Protein AF-A0A944K1M6-F1 (afdb_monomer_lite)

Structure (mmCIF, N/CA/C/O backbone):
data_AF-A0A944K1M6-F1
#
_entry.id   AF-A0A944K1M6-F1
#
loop_
_atom_site.group_PDB
_atom_site.id
_atom_site.type_symbol
_atom_site.label_atom_id
_atom_site.label_alt_id
_atom_site.label_comp_id
_atom_site.label_asym_id
_atom_site.label_entity_id
_atom_site.label_seq_id
_atom_site.pdbx_PDB_ins_code
_atom_site.Cartn_x
_atom_site.Cartn_y
_atom_site.Cartn_z
_atom_site.occupancy
_atom_site.B_iso_or_equiv
_atom_site.auth_seq_id
_atom_site.auth_comp_id
_atom_site.auth_asym_id
_atom_site.auth_atom_id
_atom_site.pdbx_PDB_model_num
ATOM 1 N N . MET A 1 1 ? 9.495 -4.235 23.005 1.00 31.25 1 MET A N 1
ATOM 2 C CA . MET A 1 1 ? 9.734 -4.763 21.645 1.00 31.25 1 MET A CA 1
ATOM 3 C C . MET A 1 1 ? 8.368 -5.113 21.099 1.00 31.25 1 MET A C 1
ATOM 5 O O . MET A 1 1 ? 7.614 -5.694 21.863 1.00 31.25 1 MET A O 1
ATOM 9 N N . LYS A 1 2 ? 8.032 -4.650 19.892 1.00 31.95 2 LYS A N 1
ATOM 10 C CA . LYS A 1 2 ? 6.687 -4.783 19.319 1.00 31.95 2 LYS A CA 1
ATOM 11 C C . LYS A 1 2 ? 6.678 -5.868 18.242 1.00 31.95 2 LYS A C 1
ATOM 13 O O . LYS A 1 2 ? 7.649 -5.953 17.489 1.00 31.95 2 LYS A O 1
ATOM 18 N N . PHE A 1 3 ? 5.623 -6.669 18.186 1.00 34.09 3 PHE A N 1
ATOM 19 C CA . PHE A 1 3 ? 5.448 -7.826 17.313 1.00 34.09 3 PHE A CA 1
ATOM 20 C C . PHE A 1 3 ? 4.156 -7.664 16.518 1.00 34.09 3 PHE A C 1
ATOM 22 O O . PHE A 1 3 ? 3.108 -7.464 17.099 1.00 34.09 3 PHE A O 1
ATOM 29 N N . SER A 1 4 ? 4.194 -7.723 15.192 1.00 38.75 4 SER A N 1
ATOM 30 C CA . SER A 1 4 ? 3.003 -7.536 14.347 1.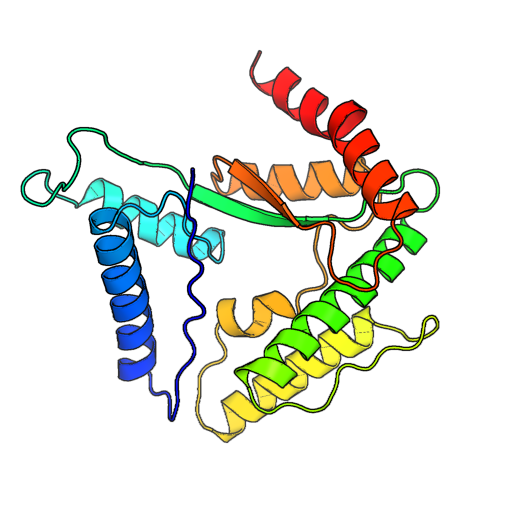00 38.75 4 SER A CA 1
ATOM 31 C C . SER A 1 4 ? 2.739 -8.779 13.511 1.00 38.75 4 SER A C 1
ATOM 33 O O . SER A 1 4 ? 3.668 -9.552 13.268 1.00 38.75 4 SER A O 1
ATOM 35 N N . MET A 1 5 ? 1.491 -8.969 13.081 1.00 40.34 5 MET A N 1
ATOM 36 C CA . MET A 1 5 ? 1.094 -10.151 12.326 1.00 40.34 5 MET A CA 1
ATOM 37 C C . MET A 1 5 ? 0.245 -9.783 11.112 1.00 40.34 5 MET A C 1
ATOM 39 O O . MET A 1 5 ? -0.555 -8.852 11.146 1.00 40.34 5 MET A O 1
ATOM 43 N N . ILE A 1 6 ? 0.446 -10.517 10.024 1.00 52.56 6 ILE A N 1
ATOM 44 C CA . ILE A 1 6 ? -0.313 -10.391 8.782 1.00 52.56 6 ILE A CA 1
ATOM 45 C C . ILE A 1 6 ? -1.065 -11.695 8.537 1.00 52.56 6 ILE A C 1
ATOM 47 O O . ILE A 1 6 ? -0.539 -12.773 8.818 1.00 52.56 6 ILE A O 1
ATOM 51 N N . PHE A 1 7 ? -2.279 -11.584 8.004 1.00 44.19 7 PHE A N 1
ATOM 52 C CA . PHE A 1 7 ? -3.065 -12.726 7.563 1.00 44.19 7 PHE A CA 1
ATOM 53 C C . PHE A 1 7 ? -3.213 -12.702 6.056 1.00 44.19 7 PHE A C 1
ATOM 55 O O . PHE A 1 7 ? -3.788 -11.772 5.494 1.00 44.19 7 PHE A O 1
ATOM 62 N N . GLU A 1 8 ? -2.743 -13.763 5.417 1.00 43.84 8 GLU A N 1
ATOM 63 C CA . GLU A 1 8 ? -3.087 -14.070 4.038 1.00 43.84 8 GLU A CA 1
ATOM 64 C C . GLU A 1 8 ? -4.098 -15.220 4.067 1.00 43.84 8 GLU A C 1
ATOM 66 O O . GLU A 1 8 ? -3.762 -16.349 4.421 1.00 43.84 8 GLU A O 1
ATOM 71 N N . ALA A 1 9 ? -5.359 -14.920 3.746 1.00 47.25 9 ALA A N 1
ATOM 72 C CA . ALA A 1 9 ? -6.496 -15.846 3.801 1.00 47.25 9 ALA A CA 1
ATOM 73 C C . ALA A 1 9 ? -6.492 -16.849 2.624 1.00 47.25 9 ALA A C 1
ATOM 75 O O . ALA A 1 9 ? -7.443 -16.921 1.834 1.00 47.25 9 ALA A O 1
ATOM 76 N N . GLN A 1 10 ? -5.388 -17.588 2.490 1.00 40.78 10 GLN A N 1
ATOM 77 C CA . GLN A 1 10 ? -5.142 -18.587 1.453 1.00 40.78 10 GLN A CA 1
ATOM 78 C C . GLN A 1 10 ? -5.796 -19.930 1.811 1.00 40.78 10 GLN A C 1
ATOM 80 O O . GLN A 1 10 ? -5.794 -20.357 2.965 1.00 40.78 10 GLN A O 1
ATOM 85 N N . LEU A 1 11 ? -6.350 -20.615 0.808 1.00 38.94 11 LEU A N 1
ATOM 86 C CA . LEU A 1 11 ? -7.082 -21.875 0.961 1.00 38.94 11 LEU A CA 1
ATOM 87 C C . LEU A 1 11 ? -6.653 -22.911 -0.073 1.00 38.94 11 LEU A C 1
ATOM 89 O O . LEU A 1 11 ? -6.431 -22.587 -1.236 1.00 38.94 11 LEU A O 1
ATOM 93 N N . VAL A 1 12 ? -6.648 -24.177 0.344 1.00 35.50 12 VAL A N 1
ATOM 94 C CA . VAL A 1 12 ? -6.577 -25.339 -0.551 1.00 35.50 12 VAL A CA 1
ATOM 95 C C . VAL A 1 12 ? -8.001 -25.873 -0.751 1.00 35.50 12 VAL A C 1
ATOM 97 O O . VAL A 1 12 ? -8.732 -26.045 0.225 1.00 35.50 12 VAL A O 1
ATOM 100 N N . ASP A 1 13 ? -8.404 -26.113 -2.003 1.00 45.03 13 ASP A N 1
ATOM 101 C CA . ASP A 1 13 ? -9.762 -26.527 -2.412 1.00 45.03 13 ASP A CA 1
ATOM 102 C C . ASP A 1 13 ? -10.893 -25.625 -1.867 1.00 45.03 13 ASP A C 1
ATOM 104 O O . ASP A 1 13 ? -11.722 -26.065 -1.049 1.00 45.03 13 ASP A O 1
ATOM 108 N N . PRO A 1 14 ? -10.930 -24.347 -2.272 1.00 45.88 14 PRO A N 1
ATOM 109 C CA . PRO A 1 14 ? -11.902 -23.404 -1.750 1.00 45.88 14 PRO A CA 1
ATOM 110 C C . PRO A 1 14 ? -13.310 -23.656 -2.297 1.00 45.88 14 PRO A C 1
ATOM 112 O O . PRO A 1 14 ? -13.544 -24.114 -3.412 1.00 45.88 14 PRO A O 1
ATOM 115 N N . THR A 1 15 ? -14.264 -23.364 -1.427 1.00 55.03 15 THR A N 1
ATOM 116 C CA . THR A 1 15 ? -15.709 -23.379 -1.660 1.00 55.03 15 THR A CA 1
ATOM 117 C C . THR A 1 15 ? -16.275 -22.171 -0.918 1.00 55.03 15 THR A C 1
ATOM 119 O O . THR A 1 15 ? -15.623 -21.714 0.025 1.00 55.03 15 THR A O 1
ATOM 122 N N . PRO A 1 16 ? -17.479 -21.676 -1.247 1.00 50.03 16 PRO A N 1
ATOM 123 C CA . PRO A 1 16 ? -18.072 -20.545 -0.534 1.00 50.03 16 PRO A CA 1
ATOM 124 C C . PRO A 1 16 ? -18.099 -20.722 0.995 1.00 50.03 16 PRO A C 1
ATOM 126 O O . PRO A 1 16 ? -17.750 -19.796 1.725 1.00 50.03 16 PRO A O 1
ATOM 129 N N . GLU A 1 17 ? -18.428 -21.919 1.501 1.00 58.22 17 GLU A N 1
ATOM 130 C CA . GLU A 1 17 ? -18.322 -22.21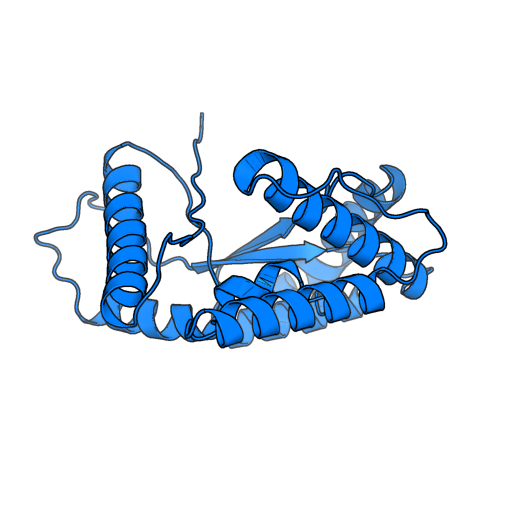8 2.935 1.00 58.22 17 GLU A CA 1
ATOM 131 C C . GLU A 1 17 ? -16.884 -22.131 3.466 1.00 58.22 17 GLU A C 1
ATOM 133 O O . GLU A 1 17 ? -16.671 -21.552 4.528 1.00 58.22 17 GLU A O 1
ATOM 138 N N . ARG A 1 18 ? -15.893 -22.692 2.760 1.00 43.81 18 ARG A N 1
ATOM 139 C CA . ARG A 1 18 ? -14.490 -22.719 3.218 1.00 43.81 18 ARG A CA 1
ATOM 140 C C . ARG A 1 18 ? -13.810 -21.360 3.132 1.00 43.81 18 ARG A C 1
ATOM 142 O O . ARG A 1 18 ? -13.026 -21.032 4.007 1.00 43.81 18 ARG A O 1
ATOM 149 N N . GLU A 1 19 ? -14.132 -20.561 2.123 1.00 43.00 19 GLU A N 1
ATOM 150 C CA . GLU A 1 19 ? -13.693 -19.166 2.011 1.00 43.00 19 GLU A CA 1
ATOM 151 C C . GLU A 1 19 ? -14.225 -18.320 3.148 1.00 43.00 19 GLU A C 1
ATOM 153 O O . GLU A 1 19 ? -13.472 -17.574 3.774 1.00 43.00 19 GLU A O 1
ATOM 158 N N . ARG A 1 20 ? -15.515 -18.482 3.450 1.00 50.12 20 ARG A N 1
ATOM 159 C CA . ARG A 1 20 ? -16.130 -17.849 4.607 1.00 50.12 20 ARG A CA 1
ATOM 160 C C . ARG A 1 20 ? -15.456 -18.319 5.892 1.00 50.12 20 ARG A C 1
ATOM 162 O O . ARG A 1 20 ? -15.130 -17.488 6.733 1.00 50.12 20 ARG A O 1
ATOM 169 N N . GLN A 1 21 ? -15.206 -19.621 6.015 1.00 57.19 21 GLN A N 1
ATOM 170 C CA . GLN A 1 21 ? -14.549 -20.198 7.179 1.00 57.19 21 GLN A CA 1
ATOM 171 C C . GLN A 1 21 ? -13.124 -19.675 7.351 1.00 57.19 21 GLN A C 1
ATOM 173 O O . GLN A 1 21 ? -12.810 -19.237 8.440 1.00 57.19 21 GLN A O 1
ATOM 178 N N . VAL A 1 22 ? -12.292 -19.601 6.308 1.00 46.47 22 VAL A N 1
ATOM 179 C CA . VAL A 1 22 ? -10.907 -19.122 6.463 1.00 46.47 22 VAL A CA 1
ATOM 180 C C . VAL A 1 22 ? -10.844 -17.648 6.827 1.00 46.47 22 VAL A C 1
ATOM 182 O O . VAL A 1 22 ? -9.952 -17.242 7.555 1.00 46.47 22 VAL A O 1
ATOM 185 N N . ILE A 1 23 ? -11.797 -16.835 6.361 1.00 48.06 23 ILE A N 1
ATOM 186 C CA . ILE A 1 23 ? -11.898 -15.447 6.816 1.00 48.06 23 ILE A CA 1
ATOM 187 C C . ILE A 1 23 ? -12.272 -15.422 8.302 1.00 48.06 23 ILE A C 1
ATOM 189 O O . ILE A 1 23 ? -11.682 -14.656 9.059 1.00 48.06 23 ILE A O 1
ATOM 193 N N . HIS A 1 24 ? -13.197 -16.281 8.743 1.00 55.31 24 HIS A N 1
ATOM 194 C CA . HIS A 1 24 ? -13.498 -16.442 10.167 1.00 55.31 24 HIS A CA 1
ATOM 195 C C . HIS A 1 24 ? -12.296 -16.968 10.969 1.00 55.31 24 HIS A C 1
ATOM 197 O O . HIS A 1 24 ? -12.065 -16.467 12.063 1.00 55.31 24 HIS A O 1
ATOM 203 N N . ASP A 1 25 ? -11.496 -17.878 10.415 1.00 55.34 25 ASP A N 1
ATOM 204 C CA . ASP A 1 25 ? -10.300 -18.435 11.049 1.00 55.34 25 ASP A CA 1
ATOM 205 C C . ASP A 1 25 ? -9.183 -17.386 11.131 1.00 55.34 25 ASP A C 1
ATOM 207 O O . ASP A 1 25 ? -8.537 -17.265 12.162 1.00 55.34 25 ASP A O 1
ATOM 211 N N . CYS A 1 26 ? -8.965 -16.574 10.090 1.00 50.91 26 CYS A N 1
ATOM 212 C CA . CYS A 1 26 ? -8.032 -15.446 10.137 1.00 50.91 26 CYS A CA 1
ATOM 213 C C . CYS A 1 26 ? -8.467 -14.410 11.180 1.00 50.91 26 CYS A C 1
ATOM 215 O O . CYS A 1 26 ? -7.624 -13.837 11.861 1.00 50.91 26 CYS A O 1
ATOM 217 N N . VAL A 1 27 ? -9.775 -14.195 11.348 1.00 50.19 27 VAL A N 1
ATOM 218 C CA . VAL A 1 27 ? -10.315 -13.351 12.424 1.00 50.19 27 VAL A CA 1
ATOM 219 C C . VAL A 1 27 ? -10.118 -14.006 13.796 1.00 50.19 27 VAL A C 1
ATOM 221 O O . VAL A 1 27 ? -9.739 -13.325 14.742 1.00 50.19 27 VAL A O 1
ATOM 224 N N . GLU A 1 28 ? -10.311 -15.318 13.928 1.00 54.03 28 GLU A N 1
ATOM 225 C CA . GLU A 1 28 ? -10.036 -16.051 15.171 1.00 54.03 28 GLU A CA 1
ATOM 226 C C . GLU A 1 28 ? -8.545 -15.996 15.534 1.00 54.03 28 GLU A C 1
ATOM 228 O O . GLU A 1 28 ? -8.188 -15.733 16.679 1.00 54.03 28 GLU A O 1
ATOM 233 N N . GLN A 1 29 ? -7.663 -16.145 14.548 1.00 52.50 29 GLN A N 1
ATOM 234 C CA . GLN A 1 29 ? -6.219 -16.004 14.711 1.00 52.50 29 GLN A CA 1
ATOM 235 C C . GLN A 1 29 ? -5.818 -14.561 15.036 1.00 52.50 29 GLN A C 1
ATOM 237 O O . GLN A 1 29 ? -4.872 -14.361 15.792 1.00 52.50 29 GLN A O 1
ATOM 242 N N . ALA A 1 30 ? -6.517 -13.560 14.490 1.00 49.72 30 ALA A N 1
ATOM 243 C CA . ALA A 1 30 ? -6.320 -12.144 14.807 1.00 49.72 30 ALA A CA 1
ATOM 244 C C . ALA A 1 30 ? -6.595 -11.875 16.282 1.00 49.72 30 ALA A C 1
ATOM 246 O O . ALA A 1 30 ? -5.748 -11.311 16.972 1.00 49.72 30 ALA A O 1
ATOM 247 N N . VAL A 1 31 ? -7.736 -12.367 16.765 1.00 54.47 31 VAL A N 1
ATOM 248 C CA . VAL A 1 31 ? -8.135 -12.282 18.172 1.00 54.47 31 VAL A CA 1
ATOM 249 C C . VAL A 1 31 ? -7.149 -13.040 19.061 1.00 54.47 31 VAL A C 1
ATOM 251 O O . VAL A 1 31 ? -6.670 -12.498 20.051 1.00 54.47 31 VAL A O 1
ATOM 254 N N . PHE A 1 32 ? -6.771 -14.263 18.688 1.00 49.56 32 PHE A N 1
ATOM 255 C CA . PHE A 1 32 ? -5.806 -15.048 19.457 1.00 49.56 32 PHE A CA 1
ATOM 256 C C . PHE A 1 32 ? -4.410 -14.405 19.482 1.00 49.56 32 PHE A C 1
ATOM 258 O O . PHE A 1 32 ? -3.711 -14.448 20.488 1.00 49.56 32 PHE A O 1
ATOM 265 N N . ALA A 1 33 ? -3.973 -13.774 18.397 1.00 45.16 33 ALA A N 1
ATOM 266 C CA . ALA A 1 33 ? -2.698 -13.072 18.379 1.00 45.16 33 ALA A CA 1
ATOM 267 C C . ALA A 1 33 ? -2.715 -11.793 19.216 1.00 45.16 33 ALA A C 1
ATOM 269 O O . ALA A 1 33 ? -1.711 -11.472 19.849 1.00 45.16 33 ALA A O 1
ATOM 270 N N . GLU A 1 34 ? -3.850 -11.105 19.288 1.00 51.25 34 GLU A N 1
ATOM 271 C CA . GLU A 1 34 ? -4.047 -10.030 20.257 1.00 51.25 34 GLU A CA 1
ATOM 272 C C . GLU A 1 34 ? -3.932 -10.568 21.697 1.00 51.25 34 GLU A C 1
ATOM 274 O O . GLU A 1 34 ? -3.166 -10.019 22.490 1.00 51.25 34 GLU A O 1
ATOM 279 N N . GLU A 1 35 ? -4.556 -11.716 22.009 1.00 53.41 35 GLU A N 1
ATOM 280 C CA . GLU A 1 35 ? -4.396 -12.404 23.307 1.00 53.41 35 GLU A CA 1
ATOM 281 C C . GLU A 1 35 ? -2.931 -12.767 23.613 1.00 53.41 35 GLU A C 1
ATOM 283 O O . GLU A 1 35 ? -2.501 -12.725 24.768 1.00 53.41 35 GLU A O 1
ATOM 288 N N . MET A 1 36 ? -2.147 -13.112 22.589 1.00 61.38 36 MET A N 1
ATOM 289 C CA . MET A 1 36 ? -0.737 -13.500 22.717 1.00 61.38 36 MET A CA 1
ATOM 290 C C . MET A 1 36 ? 0.250 -12.318 22.658 1.00 61.38 36 MET A C 1
ATOM 292 O O . MET A 1 36 ? 1.458 -12.534 22.787 1.00 61.38 36 MET A O 1
ATOM 296 N N . GLY A 1 37 ? -0.233 -11.077 22.516 1.00 45.25 37 GLY A N 1
ATOM 297 C CA . GLY A 1 37 ? 0.578 -9.858 22.624 1.00 45.25 37 GLY A CA 1
ATOM 298 C C . GLY A 1 37 ? 1.141 -9.307 21.309 1.00 45.25 37 GLY A C 1
ATOM 299 O O . GLY A 1 37 ? 2.186 -8.653 21.332 1.00 45.25 37 GLY A O 1
ATOM 300 N N . PHE A 1 38 ? 0.484 -9.562 20.173 1.00 50.50 38 PHE A N 1
ATOM 301 C CA . PHE A 1 38 ? 0.800 -8.905 18.901 1.00 50.50 38 PHE A CA 1
ATOM 302 C C . PHE A 1 38 ? 0.163 -7.501 18.811 1.00 50.50 38 PHE A C 1
ATOM 304 O O . PHE A 1 38 ? -0.987 -7.294 19.174 1.00 50.50 38 PHE A O 1
ATOM 311 N N . ASP A 1 39 ? 0.913 -6.531 18.287 1.00 45.50 39 ASP A N 1
ATOM 312 C CA . ASP A 1 39 ? 0.605 -5.100 18.256 1.00 45.50 39 ASP A CA 1
ATOM 313 C C . ASP A 1 39 ? -0.208 -4.614 17.025 1.00 45.50 39 ASP A C 1
ATOM 315 O O . ASP A 1 39 ? -0.707 -3.491 17.082 1.00 45.50 39 ASP A O 1
ATOM 319 N N . ARG A 1 40 ? -0.278 -5.337 15.880 1.00 45.94 40 ARG A N 1
ATOM 320 C CA . ARG A 1 40 ? -0.903 -4.844 14.606 1.00 45.94 40 ARG A CA 1
ATOM 321 C C . ARG A 1 40 ? -1.387 -5.951 13.641 1.00 45.94 40 ARG A C 1
ATOM 323 O O . ARG A 1 40 ? -0.734 -6.996 13.598 1.00 45.94 40 ARG A O 1
ATOM 330 N N . ILE A 1 41 ? -2.431 -5.669 12.825 1.00 41.88 41 ILE A N 1
ATOM 331 C CA . ILE A 1 41 ? -3.081 -6.546 11.8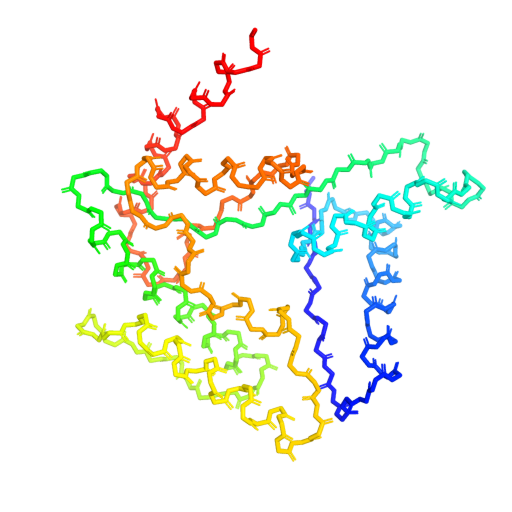01 1.00 41.88 41 ILE A CA 1
ATOM 332 C C . ILE A 1 41 ? -3.424 -5.758 10.494 1.00 41.88 41 ILE A C 1
ATOM 334 O O . ILE A 1 41 ? -3.683 -4.561 10.572 1.00 41.88 41 ILE A O 1
ATOM 338 N N . TRP A 1 42 ? -3.431 -6.396 9.303 1.00 39.03 42 TRP A N 1
ATOM 339 C CA . TRP A 1 42 ? -3.527 -5.767 7.954 1.00 39.03 42 TRP A CA 1
ATOM 340 C C . TRP A 1 42 ? -4.668 -6.303 7.043 1.00 39.03 42 TRP A C 1
ATOM 342 O O . TRP A 1 42 ? -4.897 -7.512 7.092 1.00 39.03 42 TRP A O 1
ATOM 352 N N . ALA A 1 43 ? -5.346 -5.473 6.198 1.00 44.16 43 ALA A N 1
ATOM 353 C CA . ALA A 1 43 ? -6.421 -5.941 5.279 1.00 44.16 43 ALA A CA 1
ATOM 354 C C . ALA A 1 43 ? -6.974 -4.975 4.157 1.00 44.16 43 ALA A C 1
ATOM 356 O O . ALA A 1 43 ? -6.592 -3.807 4.103 1.00 44.16 43 ALA A O 1
ATOM 357 N N . ASP A 1 44 ? -7.896 -5.450 3.276 1.00 56.78 44 ASP A N 1
ATOM 358 C CA . ASP A 1 44 ? -8.550 -4.723 2.140 1.00 56.78 44 ASP A CA 1
ATOM 359 C C . ASP A 1 44 ? -9.664 -3.742 2.570 1.00 56.78 44 ASP A C 1
ATOM 361 O O . ASP A 1 44 ? -10.660 -4.094 3.197 1.00 56.78 44 ASP A O 1
ATOM 365 N N . VAL A 1 45 ? -9.524 -2.477 2.189 1.00 59.16 45 VAL A N 1
ATOM 366 C CA . VAL A 1 45 ? -9.898 -1.354 3.050 1.00 59.16 45 VAL A CA 1
ATOM 367 C C . VAL A 1 45 ? -11.409 -1.071 3.114 1.00 59.16 45 VAL A C 1
ATOM 369 O O . VAL A 1 45 ? -11.958 -0.918 4.204 1.00 59.16 45 VAL A O 1
ATOM 372 N N . ARG A 1 46 ? -12.132 -1.001 1.984 1.00 62.41 46 ARG A N 1
ATOM 373 C CA . ARG A 1 46 ? -13.537 -0.519 1.986 1.00 62.41 46 ARG A CA 1
ATOM 374 C C . ARG A 1 46 ? -14.543 -1.572 2.442 1.00 62.41 46 ARG A C 1
ATOM 376 O O . ARG A 1 46 ? -15.425 -1.277 3.248 1.00 62.41 46 ARG A O 1
ATOM 383 N N . ALA A 1 47 ? -14.446 -2.788 1.907 1.00 62.44 47 ALA A N 1
ATOM 384 C CA . ALA A 1 47 ? -15.340 -3.874 2.301 1.00 62.44 47 ALA A CA 1
ATOM 385 C C . ALA A 1 47 ? -15.118 -4.249 3.773 1.00 62.44 47 ALA A C 1
ATOM 387 O O . ALA A 1 47 ? -16.082 -4.511 4.493 1.00 62.44 47 ALA A O 1
ATOM 388 N N . MET A 1 48 ? -13.866 -4.196 4.237 1.00 64.81 48 MET A N 1
ATOM 389 C CA . MET A 1 48 ? -13.540 -4.532 5.617 1.00 64.81 48 MET A CA 1
ATOM 390 C C . MET A 1 48 ? -13.876 -3.421 6.591 1.00 64.81 48 MET A C 1
ATOM 392 O O . MET A 1 48 ? -14.321 -3.750 7.681 1.00 64.81 48 MET A O 1
ATOM 396 N N . ARG A 1 49 ? -13.805 -2.140 6.199 1.00 70.12 49 ARG A N 1
ATOM 397 C CA . ARG A 1 49 ? -14.327 -1.050 7.034 1.00 70.12 49 ARG A CA 1
ATOM 398 C C . ARG A 1 49 ? -15.777 -1.301 7.445 1.00 70.12 49 ARG A C 1
ATOM 400 O O . ARG A 1 49 ? -16.095 -1.225 8.623 1.00 70.12 49 ARG A O 1
ATOM 407 N N . LYS A 1 50 ? -16.641 -1.667 6.492 1.00 72.50 50 LYS A N 1
ATOM 408 C CA . LYS A 1 50 ? -18.052 -1.957 6.787 1.00 72.50 50 LYS A CA 1
ATOM 409 C C . LYS A 1 50 ? -18.204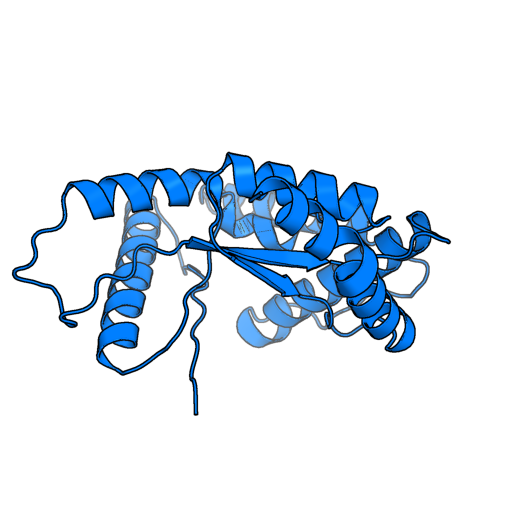 -3.111 7.785 1.00 72.50 50 LYS A C 1
ATOM 411 O O . LYS A 1 50 ? -18.963 -2.997 8.740 1.00 72.50 50 LYS A O 1
ATOM 416 N N . VAL A 1 51 ? -17.487 -4.213 7.563 1.00 71.94 51 VAL A N 1
ATOM 417 C CA . VAL A 1 51 ? -17.514 -5.375 8.470 1.00 71.94 51 VAL A CA 1
ATOM 418 C C . VAL A 1 51 ? -16.981 -4.999 9.856 1.00 71.94 51 VAL A C 1
ATOM 420 O O . VAL A 1 51 ? -17.532 -5.426 10.868 1.00 71.94 51 VAL A O 1
ATOM 423 N N . TYR A 1 52 ? -15.937 -4.174 9.903 1.00 70.75 52 TYR A N 1
ATOM 424 C CA . TYR A 1 52 ? -15.322 -3.689 11.130 1.00 70.75 52 TYR A CA 1
ATOM 425 C C . TYR A 1 52 ? -16.273 -2.789 11.928 1.00 70.75 52 TYR A C 1
ATOM 427 O O . TYR A 1 52 ? -16.465 -3.020 13.119 1.00 70.75 52 TYR A O 1
ATOM 435 N N . ASP A 1 53 ? -16.963 -1.855 11.271 1.00 80.12 53 ASP A N 1
ATOM 436 C CA . ASP A 1 53 ? -17.982 -1.004 11.898 1.00 80.12 53 ASP A CA 1
ATOM 437 C C . ASP A 1 53 ? -19.149 -1.826 12.469 1.00 80.12 53 ASP A C 1
ATOM 439 O O . ASP A 1 53 ? -19.596 -1.593 13.593 1.00 80.12 53 ASP A O 1
ATOM 443 N N . GLU A 1 54 ? -19.636 -2.820 11.718 1.00 82.38 54 GLU A N 1
ATOM 444 C CA . GLU A 1 54 ? -20.695 -3.728 12.175 1.00 82.38 54 GLU A CA 1
ATOM 445 C C . GLU A 1 54 ? -20.245 -4.552 13.396 1.00 82.38 54 GLU A C 1
ATOM 447 O O . GLU A 1 54 ? -21.021 -4.747 14.341 1.00 82.38 54 GLU A O 1
ATOM 452 N N . ALA A 1 55 ? -18.983 -4.991 13.421 1.00 77.75 55 ALA A N 1
ATOM 453 C CA . ALA A 1 55 ? -18.399 -5.688 14.563 1.00 77.75 55 ALA A CA 1
ATOM 454 C C . ALA A 1 55 ? -18.274 -4.767 15.790 1.00 77.75 55 ALA A C 1
ATOM 456 O O . ALA A 1 55 ? -18.673 -5.159 16.889 1.00 77.75 55 ALA A O 1
ATOM 457 N N . ILE A 1 56 ? -17.802 -3.527 15.613 1.00 81.19 56 ILE A N 1
ATOM 458 C CA . ILE A 1 56 ? -17.726 -2.513 16.678 1.00 81.19 56 ILE A CA 1
ATOM 459 C C . ILE A 1 56 ? -19.112 -2.223 17.262 1.00 81.19 56 ILE A C 1
ATOM 461 O O . ILE A 1 56 ? -19.259 -2.133 18.481 1.00 81.19 56 ILE A O 1
ATOM 465 N N . ALA A 1 57 ? -20.135 -2.108 16.413 1.00 84.00 57 ALA A N 1
ATOM 466 C CA . ALA A 1 57 ? -21.492 -1.769 16.836 1.00 84.00 57 ALA A CA 1
ATOM 467 C C . ALA A 1 57 ? -22.200 -2.892 17.613 1.00 84.00 57 ALA A C 1
ATOM 469 O O . ALA A 1 57 ? -23.129 -2.619 18.374 1.00 84.00 57 ALA A O 1
ATOM 470 N N . THR A 1 58 ? -21.803 -4.151 17.407 1.00 82.06 58 THR A N 1
ATOM 471 C CA . THR A 1 58 ? -22.514 -5.325 17.947 1.00 82.06 58 THR A CA 1
ATOM 472 C C . THR A 1 58 ? -21.732 -6.102 19.005 1.00 82.06 58 THR A C 1
ATOM 474 O O . THR A 1 58 ? -22.310 -6.954 19.685 1.00 82.06 58 THR A O 1
ATOM 477 N N . ARG A 1 59 ? -20.433 -5.830 19.179 1.00 76.88 59 ARG A N 1
ATOM 478 C CA . ARG A 1 59 ? -19.613 -6.486 20.206 1.00 76.88 59 ARG A CA 1
ATOM 479 C C . ARG A 1 59 ? -20.080 -6.124 21.622 1.00 76.88 59 ARG A C 1
ATOM 481 O O . ARG A 1 59 ? -20.476 -4.998 21.905 1.00 76.88 59 ARG A O 1
ATOM 488 N N . GLY A 1 60 ? -19.989 -7.095 22.527 1.00 73.00 60 GLY A N 1
ATOM 489 C CA . GLY A 1 60 ? -20.221 -6.910 23.960 1.00 73.00 60 GLY A CA 1
ATOM 490 C C . GLY A 1 60 ? -18.904 -6.953 24.732 1.00 73.00 60 GLY A C 1
ATOM 491 O O . GLY A 1 60 ? -18.038 -7.767 24.413 1.00 73.00 60 GLY A O 1
ATOM 492 N N . GLY A 1 61 ? -18.773 -6.113 25.762 1.00 65.62 61 GLY A N 1
ATOM 493 C CA . GLY A 1 61 ? -17.550 -5.995 26.570 1.00 65.62 61 GLY A CA 1
ATOM 494 C C . GLY A 1 61 ? -17.174 -7.245 27.376 1.00 65.62 61 GLY A C 1
ATOM 495 O O . GLY A 1 61 ? -16.050 -7.356 27.842 1.00 65.62 61 GLY A O 1
ATOM 496 N N . GLU A 1 62 ? -18.080 -8.219 27.506 1.00 71.00 62 GLU A N 1
ATOM 497 C CA . GLU A 1 62 ? -17.854 -9.467 28.258 1.00 71.00 62 GLU A CA 1
ATOM 498 C C . GLU A 1 62 ? -16.741 -10.352 27.675 1.00 71.00 62 GLU A C 1
ATOM 500 O O . GLU A 1 62 ? -16.226 -11.227 28.365 1.00 71.00 62 GLU A O 1
ATOM 505 N N . ARG A 1 63 ? -16.384 -10.139 26.402 1.00 62.56 63 ARG A N 1
ATOM 506 C CA . ARG A 1 63 ? -15.306 -10.856 25.702 1.00 62.56 63 ARG A CA 1
ATOM 507 C C . ARG A 1 63 ? -14.080 -9.981 25.440 1.00 62.56 63 ARG A C 1
ATOM 509 O O . ARG A 1 63 ? -13.209 -10.390 24.681 1.00 62.56 63 ARG A O 1
ATOM 516 N N . PHE A 1 64 ? -14.026 -8.771 25.998 1.00 66.06 64 PHE A N 1
ATOM 517 C CA . PHE A 1 64 ? -12.858 -7.914 25.825 1.00 66.06 64 PHE A CA 1
ATOM 518 C C . PHE A 1 64 ? -11.689 -8.485 26.622 1.00 66.06 64 PHE A C 1
ATOM 520 O O . PHE A 1 64 ? -11.804 -8.768 27.812 1.00 66.06 64 PHE A O 1
ATOM 527 N N . VAL A 1 65 ? -10.572 -8.677 25.929 1.00 54.50 65 VAL A N 1
ATOM 528 C CA . VAL A 1 65 ? -9.328 -9.198 26.507 1.00 54.50 65 VAL A CA 1
ATOM 529 C C . VAL A 1 65 ? -8.527 -8.071 27.170 1.00 54.50 65 VAL A C 1
ATOM 531 O O . VAL A 1 65 ? -7.776 -8.301 28.114 1.00 54.50 65 VAL A O 1
ATOM 534 N N . SER A 1 66 ? -8.731 -6.839 26.706 1.00 61.66 66 SER A N 1
ATOM 535 C CA . SER A 1 66 ? -8.138 -5.616 27.235 1.00 61.66 66 SER A CA 1
ATOM 536 C C . SER A 1 66 ? -9.224 -4.701 27.802 1.00 61.66 66 SER A C 1
ATOM 538 O O . SER A 1 66 ? -10.349 -4.672 27.302 1.00 61.66 66 SER A O 1
ATOM 540 N N . GLU A 1 67 ? -8.880 -3.924 28.829 1.00 64.75 67 GLU A N 1
ATOM 541 C CA . GLU A 1 67 ? -9.723 -2.811 29.293 1.00 64.75 67 GLU A CA 1
ATOM 542 C C . GLU A 1 67 ? -9.726 -1.646 28.286 1.00 64.75 67 GLU A C 1
ATOM 544 O O . GLU A 1 67 ? -10.644 -0.827 28.281 1.00 64.75 67 GLU A O 1
ATOM 549 N N . GLU A 1 68 ? -8.727 -1.607 27.400 1.00 66.94 68 GLU A N 1
ATOM 550 C CA . GLU A 1 68 ? -8.593 -0.625 26.329 1.00 66.94 68 GLU A CA 1
ATOM 551 C C . GLU A 1 68 ? -9.225 -1.144 25.034 1.00 66.94 68 GLU A C 1
ATOM 553 O O . GLU A 1 68 ? -8.921 -2.246 24.571 1.00 66.94 68 GLU A O 1
ATOM 558 N N . VAL A 1 69 ? -10.077 -0.323 24.423 1.00 68.50 69 VAL A N 1
ATOM 559 C CA . VAL A 1 69 ? -10.749 -0.622 23.156 1.00 68.50 69 VAL A CA 1
ATOM 560 C C . VAL A 1 69 ? -9.907 -0.106 21.991 1.00 68.50 69 VAL A C 1
ATOM 562 O O . VAL A 1 69 ? -9.621 1.088 21.918 1.00 68.50 69 VAL A O 1
ATOM 565 N N . ASN A 1 70 ? -9.548 -0.992 21.058 1.00 66.94 70 ASN A N 1
ATOM 566 C CA . ASN A 1 70 ? -8.823 -0.631 19.842 1.00 66.94 70 ASN A CA 1
ATOM 567 C C . ASN A 1 70 ? -9.763 -0.579 18.626 1.00 66.94 70 ASN A C 1
ATOM 569 O O . ASN A 1 70 ? -9.997 -1.592 17.964 1.00 66.94 70 ASN A O 1
ATOM 573 N N . ASP A 1 71 ? -10.281 0.617 18.348 1.00 80.38 71 ASP A N 1
ATOM 574 C CA . ASP A 1 71 ? -11.099 0.931 17.170 1.00 80.38 71 ASP A CA 1
ATOM 575 C C . ASP A 1 71 ? -10.247 1.657 16.132 1.00 80.38 71 ASP A C 1
ATOM 577 O O . ASP A 1 71 ? -10.361 2.867 15.961 1.00 80.38 71 ASP A O 1
ATOM 581 N N . HIS A 1 72 ? -9.327 0.921 15.511 1.00 76.50 72 HIS A N 1
ATOM 582 C CA . HIS A 1 72 ? -8.301 1.464 14.633 1.00 76.50 72 HIS A CA 1
ATOM 583 C C . HIS A 1 72 ? -8.142 0.592 13.385 1.00 76.50 72 HIS A C 1
ATOM 585 O O . HIS A 1 72 ? -7.726 -0.566 13.464 1.00 76.50 72 HIS A O 1
ATOM 591 N N . LEU A 1 73 ? -8.414 1.175 12.217 1.00 75.19 73 LEU A N 1
ATOM 592 C CA . LEU A 1 73 ? -8.176 0.565 10.915 1.00 75.19 73 LEU A CA 1
ATOM 593 C C . LEU A 1 73 ? -6.919 1.141 10.239 1.00 75.19 73 LEU A C 1
ATOM 595 O O . LEU A 1 73 ? -6.880 2.314 9.867 1.00 75.19 73 LEU A O 1
ATOM 599 N N . SER A 1 74 ? -5.914 0.288 10.027 1.00 76.50 74 SER A N 1
ATOM 600 C CA . SER A 1 74 ? -4.656 0.626 9.344 1.00 76.50 74 SER A CA 1
ATOM 601 C C . SER A 1 74 ? -4.613 0.010 7.941 1.00 76.50 74 SER A C 1
ATOM 603 O O . SER A 1 74 ? -4.945 -1.165 7.766 1.00 76.50 74 SER A O 1
ATOM 605 N N . ALA A 1 75 ? -4.196 0.777 6.931 1.00 76.75 75 ALA A N 1
ATOM 606 C CA . ALA A 1 75 ? -4.098 0.324 5.538 1.00 76.75 75 ALA A CA 1
ATOM 607 C C . ALA A 1 75 ? -2.643 0.297 5.044 1.00 76.75 75 ALA A C 1
ATOM 609 O O . ALA A 1 75 ? -1.889 1.239 5.296 1.00 76.75 75 ALA A O 1
ATOM 610 N N . LEU A 1 76 ? -2.246 -0.733 4.270 1.00 80.50 76 LEU A N 1
ATOM 611 C CA . LEU A 1 76 ? -0.974 -0.635 3.522 1.00 80.50 76 LEU A CA 1
ATOM 612 C C . LEU A 1 76 ? -1.161 0.396 2.437 1.00 80.50 76 LEU A C 1
ATOM 614 O O . LEU A 1 76 ? -2.140 0.375 1.693 1.00 80.50 76 LEU A O 1
ATOM 618 N N . CYS A 1 77 ? -0.103 1.152 2.239 1.00 84.19 77 CYS A N 1
ATOM 619 C CA . CYS A 1 77 ? 0.070 1.978 1.075 1.00 84.19 77 CYS A CA 1
ATOM 620 C C . CYS A 1 77 ? 1.432 1.654 0.462 1.00 84.19 77 CYS A C 1
ATOM 622 O O . CYS A 1 77 ? 2.447 2.198 0.910 1.00 84.19 77 CYS A O 1
ATOM 624 N N . PRO A 1 78 ? 1.500 0.747 -0.531 1.00 88.38 78 PRO A N 1
ATOM 625 C CA . PRO A 1 78 ? 2.660 0.671 -1.401 1.00 88.38 78 PRO A CA 1
ATOM 626 C C . PRO A 1 78 ? 2.883 2.047 -2.028 1.00 88.38 78 PRO A C 1
ATOM 628 O O . PRO A 1 78 ? 1.962 2.632 -2.594 1.00 88.38 78 PRO A O 1
ATOM 631 N N . THR A 1 79 ? 4.078 2.612 -1.867 1.00 88.62 79 THR A N 1
ATOM 632 C CA . THR A 1 79 ? 4.308 3.999 -2.282 1.00 88.62 79 THR A CA 1
ATOM 633 C C . THR A 1 79 ? 5.734 4.249 -2.732 1.00 88.62 79 THR A C 1
ATOM 635 O O . THR A 1 79 ? 6.687 3.818 -2.088 1.00 88.62 79 THR A O 1
ATOM 638 N N . ILE A 1 80 ? 5.850 4.971 -3.845 1.00 93.19 80 ILE A N 1
ATOM 639 C CA . ILE A 1 80 ? 7.088 5.496 -4.414 1.00 93.19 80 ILE A CA 1
ATOM 640 C C . ILE A 1 80 ? 6.749 6.887 -4.934 1.00 93.19 80 ILE A C 1
ATOM 642 O O . ILE A 1 80 ? 5.865 7.030 -5.776 1.00 93.19 80 ILE A O 1
ATOM 646 N N . VAL A 1 81 ? 7.424 7.908 -4.416 1.00 92.56 81 VAL A N 1
ATOM 647 C CA . VAL A 1 81 ? 7.080 9.306 -4.679 1.00 92.56 81 VAL A CA 1
ATOM 648 C C . VAL A 1 81 ? 8.304 10.046 -5.195 1.00 92.56 81 VAL A C 1
ATOM 650 O O . VAL A 1 81 ? 9.270 10.217 -4.453 1.00 92.56 81 VAL A O 1
ATOM 653 N N . LEU A 1 82 ? 8.247 10.473 -6.459 1.00 95.88 82 LEU A N 1
ATOM 654 C CA . LEU A 1 82 ? 9.282 11.249 -7.145 1.00 95.88 82 LEU A CA 1
ATOM 655 C C . LEU A 1 82 ? 8.622 12.392 -7.938 1.00 95.88 82 LEU A C 1
ATOM 657 O O . LEU A 1 82 ? 8.234 12.210 -9.088 1.00 95.88 82 LEU A O 1
ATOM 661 N N . ASP A 1 83 ? 8.472 13.576 -7.337 1.00 94.31 83 ASP A N 1
ATOM 662 C CA . ASP A 1 83 ? 7.890 14.749 -8.015 1.00 94.31 83 ASP A CA 1
ATOM 663 C C . ASP A 1 83 ? 8.588 15.169 -9.315 1.00 94.31 83 ASP A C 1
ATOM 665 O O . ASP A 1 83 ? 7.943 15.713 -10.210 1.00 94.31 83 ASP A O 1
ATOM 669 N N . ASP A 1 84 ? 9.899 14.962 -9.417 1.00 94.94 84 ASP A N 1
ATOM 670 C CA . ASP A 1 84 ? 10.678 15.299 -10.606 1.00 94.94 84 ASP A CA 1
ATOM 671 C C . ASP A 1 84 ? 10.501 14.285 -11.747 1.00 94.94 84 ASP A C 1
ATOM 673 O O . ASP A 1 84 ? 10.764 14.625 -12.901 1.00 94.94 84 ASP A O 1
ATOM 677 N N . ASP A 1 85 ? 10.034 13.069 -11.444 1.00 96.00 85 ASP A N 1
ATOM 678 C CA . ASP A 1 85 ? 9.831 11.997 -12.419 1.00 96.00 85 ASP A CA 1
ATOM 679 C C . ASP A 1 85 ? 8.764 10.986 -11.943 1.00 96.00 85 ASP A C 1
ATOM 681 O O . ASP A 1 85 ? 9.054 9.857 -11.524 1.00 96.00 85 ASP A O 1
ATOM 685 N N . ALA A 1 86 ? 7.494 11.395 -12.015 1.00 94.94 86 ALA A N 1
ATOM 686 C CA . ALA A 1 86 ? 6.359 10.569 -11.594 1.00 94.94 86 ALA A CA 1
ATOM 687 C C . ALA A 1 86 ? 6.226 9.272 -12.418 1.00 94.94 86 ALA A C 1
ATOM 689 O O . ALA A 1 86 ? 5.813 8.236 -11.893 1.00 94.94 86 ALA A O 1
ATOM 690 N N . GLU A 1 87 ? 6.619 9.288 -13.695 1.00 94.19 87 GLU A N 1
ATOM 691 C CA . GLU A 1 87 ? 6.622 8.084 -14.532 1.00 94.19 87 GLU A CA 1
ATOM 692 C C . GLU A 1 87 ? 7.677 7.080 -14.058 1.00 94.19 87 GLU A C 1
ATOM 694 O O . GLU A 1 87 ? 7.417 5.875 -14.008 1.00 94.19 87 GLU A O 1
ATOM 699 N N . ARG A 1 88 ? 8.867 7.551 -13.665 1.00 94.44 88 ARG A N 1
ATOM 700 C CA . ARG A 1 88 ? 9.874 6.695 -13.028 1.00 94.44 88 ARG A CA 1
ATOM 701 C C . ARG A 1 88 ? 9.377 6.146 -11.701 1.00 94.44 88 ARG A C 1
ATOM 703 O O . ARG A 1 88 ? 9.617 4.969 -11.442 1.00 94.44 88 ARG A O 1
ATOM 710 N N . ALA A 1 89 ? 8.673 6.936 -10.890 1.00 94.81 89 ALA A N 1
ATOM 711 C CA . ALA A 1 89 ? 8.075 6.438 -9.652 1.00 94.81 89 ALA A CA 1
ATOM 712 C C . ALA A 1 89 ? 7.113 5.269 -9.920 1.00 94.81 89 ALA A C 1
ATOM 714 O O . ALA A 1 89 ? 7.213 4.236 -9.256 1.00 94.81 89 ALA A O 1
ATOM 715 N N . LEU A 1 90 ? 6.264 5.383 -10.948 1.00 93.69 90 LEU A N 1
ATOM 716 C CA . LEU A 1 90 ? 5.367 4.308 -11.380 1.00 93.69 90 LEU A CA 1
ATOM 717 C C . LEU A 1 90 ? 6.127 3.058 -11.838 1.00 93.69 90 LEU A C 1
ATOM 719 O O . LEU A 1 90 ? 5.810 1.954 -11.391 1.00 93.69 90 LEU A O 1
ATOM 723 N N . ARG A 1 91 ? 7.157 3.206 -12.682 1.00 92.31 91 ARG A N 1
ATOM 724 C CA . ARG A 1 91 ? 7.970 2.065 -13.147 1.00 92.31 91 ARG A CA 1
ATOM 725 C C . ARG A 1 91 ? 8.676 1.358 -11.991 1.00 92.31 91 ARG A C 1
ATOM 727 O O . ARG A 1 91 ? 8.662 0.133 -11.914 1.00 92.31 91 ARG A O 1
ATOM 734 N N . LEU A 1 92 ? 9.269 2.116 -11.068 1.00 90.56 92 LEU A N 1
ATOM 735 C CA . LEU A 1 92 ? 9.965 1.556 -9.907 1.00 90.56 92 LEU A CA 1
ATOM 736 C C . LEU A 1 92 ? 8.996 0.882 -8.930 1.00 90.56 92 LEU A C 1
ATOM 738 O O . LEU A 1 92 ? 9.293 -0.207 -8.438 1.00 90.56 92 LEU A O 1
ATOM 742 N N . GLY A 1 93 ? 7.845 1.510 -8.676 1.00 90.38 93 GLY A N 1
ATOM 743 C CA . GLY A 1 93 ? 6.797 0.984 -7.805 1.00 90.38 93 GLY A CA 1
ATOM 744 C C . GLY A 1 93 ? 6.215 -0.320 -8.329 1.00 90.38 93 GLY A C 1
ATOM 745 O O . GLY A 1 93 ? 6.241 -1.321 -7.620 1.00 90.38 93 GLY A O 1
ATOM 746 N N . THR A 1 94 ? 5.795 -0.347 -9.595 1.00 91.38 94 THR A N 1
ATOM 747 C CA . THR A 1 94 ? 5.227 -1.551 -10.227 1.00 91.38 94 THR A CA 1
ATOM 748 C C . THR A 1 94 ? 6.247 -2.678 -10.367 1.00 91.38 94 THR A C 1
ATOM 750 O O . THR A 1 94 ? 5.912 -3.837 -10.120 1.00 91.38 94 THR A O 1
ATOM 753 N N . ARG A 1 95 ? 7.515 -2.365 -10.665 1.00 90.69 95 ARG A N 1
ATOM 754 C CA . ARG A 1 95 ? 8.600 -3.357 -10.646 1.00 90.69 95 ARG A CA 1
ATOM 755 C C . ARG A 1 95 ? 8.798 -3.963 -9.258 1.00 90.69 95 ARG A C 1
ATOM 757 O O . ARG A 1 95 ? 8.843 -5.184 -9.126 1.00 90.69 95 ARG A O 1
ATOM 764 N N . GLY A 1 96 ? 8.889 -3.114 -8.231 1.00 85.69 96 GLY A N 1
ATOM 765 C CA . GLY A 1 96 ? 9.009 -3.543 -6.837 1.00 85.69 96 GLY A CA 1
ATOM 766 C C . GLY A 1 96 ? 7.832 -4.405 -6.401 1.00 85.69 96 GLY A C 1
ATOM 767 O O . GLY A 1 96 ? 8.020 -5.487 -5.855 1.00 85.69 96 GLY A O 1
ATOM 768 N N . GLN A 1 97 ? 6.616 -3.967 -6.708 1.00 88.12 97 GLN A N 1
ATOM 769 C CA . GLN A 1 97 ? 5.400 -4.701 -6.395 1.00 88.12 97 GLN A CA 1
ATOM 770 C C . GLN A 1 97 ? 5.358 -6.070 -7.075 1.00 88.12 97 GLN A C 1
ATOM 772 O O . GLN A 1 97 ? 5.055 -7.059 -6.413 1.00 88.12 97 GLN A O 1
ATOM 777 N N . ARG A 1 98 ? 5.712 -6.158 -8.363 1.00 88.00 98 ARG A N 1
ATOM 778 C CA . ARG A 1 98 ? 5.808 -7.442 -9.071 1.00 88.00 98 ARG A CA 1
ATOM 779 C C . ARG A 1 98 ? 6.823 -8.363 -8.413 1.00 88.00 98 ARG A C 1
ATOM 781 O O . ARG A 1 98 ? 6.490 -9.506 -8.122 1.00 88.00 98 ARG A O 1
ATOM 788 N N . PHE A 1 99 ? 8.019 -7.860 -8.114 1.00 85.19 99 PHE A N 1
ATOM 789 C CA . PHE A 1 99 ? 9.035 -8.649 -7.422 1.00 85.19 99 PHE A CA 1
ATOM 790 C C . PHE A 1 99 ? 8.550 -9.134 -6.049 1.00 85.19 99 PHE A C 1
ATOM 792 O O . PHE A 1 99 ? 8.778 -10.287 -5.681 1.00 85.19 99 PHE A O 1
ATOM 799 N N . PHE A 1 100 ? 7.860 -8.276 -5.296 1.00 84.31 100 PHE A N 1
ATOM 800 C CA . PHE A 1 100 ? 7.272 -8.617 -4.003 1.00 84.31 100 PHE A CA 1
ATOM 801 C C . PHE A 1 100 ? 6.198 -9.709 -4.139 1.00 84.31 100 PHE A C 1
ATOM 803 O O . PHE A 1 100 ? 6.265 -10.719 -3.438 1.00 84.31 100 PHE A O 1
ATOM 810 N N . ALA A 1 101 ? 5.274 -9.564 -5.093 1.00 82.94 101 ALA A N 1
ATOM 811 C CA . ALA A 1 101 ? 4.215 -10.532 -5.376 1.00 82.94 101 ALA A CA 1
ATOM 812 C C . ALA A 1 101 ? 4.777 -11.897 -5.809 1.00 82.94 101 ALA A C 1
ATOM 814 O O . ALA A 1 101 ? 4.403 -12.938 -5.268 1.00 82.94 101 ALA A O 1
ATOM 815 N N . GLU A 1 102 ? 5.715 -11.899 -6.757 1.00 83.50 102 GLU A N 1
ATOM 816 C CA . GLU A 1 102 ? 6.377 -13.113 -7.238 1.00 83.50 102 GLU A CA 1
ATOM 817 C C . GLU A 1 102 ? 7.209 -13.774 -6.133 1.00 83.50 102 GLU A C 1
ATOM 819 O O . GLU A 1 102 ? 7.269 -14.999 -6.060 1.00 83.50 102 GLU A O 1
ATOM 824 N N . SER A 1 103 ? 7.810 -12.991 -5.231 1.00 80.31 103 SER A N 1
ATOM 825 C CA . SER A 1 103 ? 8.542 -13.531 -4.081 1.00 80.31 103 SER A CA 1
ATOM 826 C C . SER A 1 103 ? 7.612 -14.259 -3.115 1.00 80.31 103 SER A C 1
ATOM 828 O O . SER A 1 103 ? 7.949 -15.358 -2.675 1.00 80.31 103 SER A O 1
ATOM 830 N N . ILE A 1 104 ? 6.436 -13.696 -2.816 1.00 78.62 104 ILE A N 1
ATOM 831 C CA . ILE A 1 104 ? 5.424 -14.384 -2.002 1.00 78.62 104 ILE A CA 1
ATOM 832 C C . ILE A 1 104 ? 5.021 -15.694 -2.685 1.00 78.62 104 ILE A C 1
ATOM 834 O O . ILE A 1 104 ? 5.091 -16.760 -2.073 1.00 78.62 104 ILE A O 1
ATOM 838 N N . ALA A 1 105 ? 4.692 -15.637 -3.978 1.00 79.31 105 ALA A N 1
ATOM 839 C CA . ALA A 1 105 ? 4.303 -16.817 -4.741 1.00 79.31 105 ALA A CA 1
ATOM 840 C C . ALA A 1 105 ? 5.403 -17.893 -4.766 1.00 79.31 105 ALA A C 1
ATOM 842 O O . ALA A 1 105 ? 5.104 -19.072 -4.600 1.00 79.31 105 ALA A O 1
ATOM 843 N N . HIS A 1 106 ? 6.673 -17.518 -4.932 1.00 80.38 106 HIS A N 1
ATOM 844 C CA . HIS A 1 106 ? 7.791 -18.460 -4.958 1.00 80.38 106 HIS A CA 1
ATOM 845 C C . HIS A 1 106 ? 8.012 -19.138 -3.603 1.00 80.38 106 HIS A C 1
ATOM 847 O O . HIS A 1 106 ? 8.042 -20.366 -3.520 1.00 80.38 106 HIS A O 1
ATOM 853 N N . TRP A 1 107 ? 8.149 -18.342 -2.539 1.00 75.75 107 TRP A N 1
ATOM 854 C CA . TRP A 1 107 ? 8.552 -18.845 -1.225 1.00 75.75 107 TRP A CA 1
ATOM 855 C C . TRP A 1 107 ? 7.408 -19.496 -0.443 1.00 75.75 107 TRP A C 1
ATOM 857 O O . TRP A 1 107 ? 7.670 -20.417 0.330 1.00 75.75 107 TRP A O 1
ATOM 867 N N . TYR A 1 108 ? 6.162 -19.061 -0.657 1.00 69.62 108 TYR A N 1
ATOM 868 C CA . TYR A 1 108 ? 4.988 -19.573 0.062 1.00 69.62 108 TYR A CA 1
ATOM 869 C C . TYR A 1 108 ? 4.037 -20.402 -0.813 1.00 69.62 108 TYR A C 1
ATOM 871 O O . TYR A 1 108 ? 3.327 -21.257 -0.291 1.00 69.62 108 TYR A O 1
ATOM 879 N N . GLY A 1 109 ? 4.037 -20.197 -2.134 1.00 74.00 109 GLY A N 1
ATOM 880 C CA . GLY A 1 109 ? 3.080 -20.814 -3.066 1.00 74.00 109 GLY A CA 1
ATOM 881 C C . GLY A 1 109 ? 3.681 -21.805 -4.068 1.00 74.00 109 GLY A C 1
ATOM 882 O O . GLY A 1 109 ? 2.977 -22.235 -4.980 1.00 74.00 109 GLY A O 1
ATOM 883 N N . ASN A 1 110 ? 4.968 -22.157 -3.936 1.00 79.19 110 ASN A N 1
ATOM 884 C CA . ASN A 1 110 ? 5.703 -23.007 -4.885 1.00 79.19 110 ASN A CA 1
ATOM 885 C C . ASN A 1 110 ? 5.680 -22.469 -6.338 1.00 79.19 110 ASN A C 1
ATOM 887 O O . ASN A 1 110 ? 5.717 -23.231 -7.307 1.00 79.19 110 ASN A O 1
ATOM 891 N N . GLY A 1 111 ? 5.582 -21.146 -6.486 1.00 77.38 111 GLY A N 1
ATOM 892 C CA . GLY A 1 111 ? 5.644 -20.438 -7.761 1.00 77.38 111 GLY A CA 1
ATOM 893 C C . GLY A 1 111 ? 7.055 -20.419 -8.368 1.00 77.38 111 GLY A C 1
ATOM 894 O O . GLY A 1 111 ? 8.030 -20.794 -7.709 1.00 77.38 111 GLY A O 1
ATOM 895 N N . PRO A 1 112 ? 7.200 -19.986 -9.632 1.00 82.69 112 PRO A N 1
ATOM 896 C CA . PRO A 1 112 ? 8.511 -19.818 -10.254 1.00 82.69 112 PRO A CA 1
ATOM 897 C C . PRO A 1 112 ? 9.339 -18.744 -9.532 1.00 82.69 112 PRO A C 1
ATOM 899 O O . PRO A 1 112 ? 8.798 -17.917 -8.803 1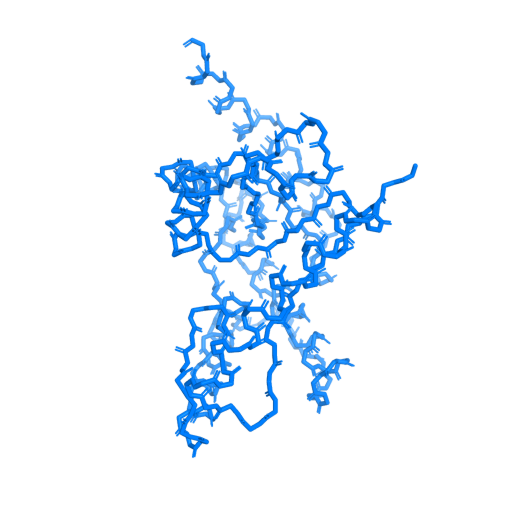.00 82.69 112 PRO A O 1
ATOM 902 N N . GLN A 1 113 ? 10.659 -18.758 -9.737 1.00 82.38 113 GLN A N 1
ATOM 903 C CA . GLN A 1 113 ? 11.542 -17.722 -9.197 1.00 82.38 113 GLN A CA 1
ATOM 904 C C . GLN A 1 113 ? 11.120 -16.332 -9.715 1.00 82.38 113 GLN A C 1
ATOM 906 O O . GLN A 1 113 ? 10.769 -16.234 -10.895 1.00 82.38 113 GLN A O 1
ATOM 911 N N . PRO A 1 114 ? 11.201 -15.268 -8.888 1.00 80.44 114 PRO A N 1
ATOM 912 C CA . PRO A 1 114 ? 10.911 -13.911 -9.337 1.00 80.44 114 PRO A CA 1
ATOM 913 C C . PRO A 1 114 ? 11.740 -13.499 -10.558 1.00 80.44 114 PRO A C 1
ATOM 915 O O . PRO A 1 114 ? 12.927 -13.817 -10.671 1.00 80.44 114 PRO A O 1
ATOM 918 N N . THR A 1 115 ? 11.094 -12.771 -11.457 1.00 79.00 115 THR A N 1
ATOM 919 C CA . THR A 1 115 ? 11.601 -12.255 -12.730 1.00 79.00 115 THR A CA 1
ATOM 920 C C . THR A 1 115 ? 11.546 -10.718 -12.734 1.00 79.00 115 THR A C 1
ATOM 922 O O . THR A 1 115 ? 11.416 -10.096 -11.681 1.00 79.00 115 THR A O 1
ATOM 925 N N . GLY A 1 116 ? 11.677 -10.081 -13.905 1.00 69.62 116 GLY A N 1
ATOM 926 C CA . GLY A 1 116 ? 11.471 -8.638 -14.059 1.00 69.62 116 GLY A CA 1
ATOM 927 C C . GLY A 1 116 ? 12.756 -7.850 -14.311 1.00 69.62 116 GLY A C 1
ATOM 928 O O . GLY A 1 116 ? 13.275 -7.165 -13.420 1.00 69.62 116 GLY A O 1
ATOM 929 N N . GLY A 1 117 ? 13.243 -7.920 -15.553 1.00 75.62 117 GLY A N 1
ATOM 930 C CA . GLY A 1 117 ? 14.267 -7.015 -16.072 1.00 75.62 117 GLY A CA 1
ATOM 931 C C . GLY A 1 117 ? 13.819 -5.551 -16.011 1.00 75.62 117 GLY A C 1
ATOM 932 O O . GLY A 1 117 ? 12.630 -5.266 -15.976 1.00 75.62 117 GLY A O 1
ATOM 933 N N . GLU A 1 118 ? 14.775 -4.621 -15.969 1.00 73.50 118 GLU A N 1
ATOM 934 C CA . GLU A 1 118 ? 14.505 -3.193 -15.714 1.00 73.50 118 GLU A CA 1
ATOM 935 C C . GLU A 1 118 ? 13.619 -2.514 -16.770 1.00 73.50 118 GLU A C 1
ATOM 937 O O . GLU A 1 118 ? 12.911 -1.564 -16.440 1.00 73.50 118 GLU A O 1
ATOM 942 N N . ASP A 1 119 ? 13.637 -3.014 -18.007 1.00 79.88 119 ASP A N 1
ATOM 943 C CA . ASP A 1 119 ? 12.935 -2.426 -19.155 1.00 79.88 119 ASP A CA 1
ATOM 944 C C . ASP A 1 119 ? 11.569 -3.081 -19.444 1.00 79.88 119 ASP A C 1
ATOM 946 O O . ASP A 1 119 ? 10.941 -2.792 -20.465 1.00 79.88 119 ASP A O 1
ATOM 950 N N . GLU A 1 120 ? 11.109 -4.002 -18.594 1.00 84.38 120 GLU A N 1
ATOM 951 C CA . GLU A 1 120 ? 9.818 -4.667 -18.782 1.00 84.38 120 GLU A CA 1
ATOM 952 C C . GLU A 1 120 ? 8.638 -3.761 -18.392 1.00 84.38 120 GLU A C 1
ATOM 954 O O . GLU A 1 120 ? 8.711 -2.948 -17.469 1.00 84.38 120 GLU A O 1
ATOM 959 N N . ASP A 1 121 ? 7.493 -3.954 -19.052 1.00 87.12 121 ASP A N 1
ATOM 960 C CA . ASP A 1 121 ? 6.235 -3.344 -18.622 1.00 87.12 121 ASP A CA 1
ATOM 961 C C . ASP A 1 121 ? 5.666 -4.117 -17.422 1.00 87.12 121 ASP A C 1
ATOM 963 O O . ASP A 1 121 ? 4.891 -5.071 -17.548 1.00 87.12 121 ASP A O 1
ATOM 967 N N . HIS A 1 122 ? 6.104 -3.732 -16.225 1.00 87.44 122 HIS A N 1
ATOM 968 C CA . HIS A 1 122 ? 5.694 -4.394 -14.990 1.00 87.44 122 HIS A CA 1
ATOM 969 C C . HIS A 1 122 ? 4.219 -4.170 -14.651 1.00 87.44 122 HIS A C 1
ATOM 971 O O . HIS A 1 122 ? 3.617 -5.049 -14.038 1.00 87.44 122 HIS A O 1
ATOM 977 N N . ALA A 1 123 ? 3.624 -3.050 -15.068 1.00 85.31 123 ALA A N 1
ATOM 978 C CA . ALA A 1 123 ? 2.201 -2.798 -14.868 1.00 85.31 123 ALA A CA 1
ATOM 979 C C . ALA A 1 123 ? 1.359 -3.770 -15.706 1.00 85.31 123 ALA A C 1
ATOM 981 O O . ALA A 1 123 ? 0.456 -4.420 -15.175 1.00 85.31 123 ALA A O 1
ATOM 982 N N . ALA A 1 124 ? 1.706 -3.944 -16.986 1.00 86.38 124 ALA A N 1
ATOM 983 C CA . ALA A 1 124 ? 1.063 -4.931 -17.849 1.00 86.38 124 ALA A CA 1
ATOM 984 C C . ALA A 1 124 ? 1.280 -6.366 -17.341 1.00 86.38 124 ALA A C 1
ATOM 986 O O . ALA A 1 124 ? 0.346 -7.163 -17.339 1.00 86.38 124 ALA A O 1
ATOM 987 N N . ALA A 1 125 ? 2.477 -6.692 -16.844 1.00 85.44 125 ALA A N 1
ATOM 988 C CA . ALA A 1 125 ? 2.765 -8.013 -16.284 1.00 85.44 125 ALA A CA 1
ATOM 989 C C . ALA A 1 125 ? 1.982 -8.309 -14.989 1.00 85.44 125 ALA A C 1
ATOM 991 O O . ALA A 1 125 ? 1.536 -9.441 -14.788 1.00 85.44 125 ALA A O 1
ATOM 992 N N . LEU A 1 126 ? 1.780 -7.306 -14.124 1.00 84.50 126 LEU A N 1
ATOM 993 C CA . LEU A 1 126 ? 0.908 -7.414 -12.948 1.00 84.50 126 LEU A CA 1
ATOM 994 C C . LEU A 1 126 ? -0.550 -7.627 -13.369 1.00 84.50 126 LEU A C 1
ATOM 996 O O . LEU A 1 126 ? -1.214 -8.515 -12.836 1.00 84.50 126 LEU A O 1
ATOM 1000 N N . ALA A 1 127 ? -1.030 -6.872 -14.362 1.00 83.88 127 ALA A N 1
ATOM 1001 C CA . ALA A 1 127 ? -2.377 -7.034 -14.903 1.00 83.88 127 ALA A CA 1
ATOM 1002 C C . ALA A 1 127 ? -2.585 -8.428 -15.519 1.00 83.88 127 ALA A C 1
ATOM 1004 O O . ALA A 1 127 ? -3.576 -9.088 -15.214 1.00 83.88 127 ALA A O 1
ATOM 1005 N N . GLN A 1 128 ? -1.621 -8.921 -16.298 1.00 84.81 128 GLN A N 1
ATOM 1006 C CA . GLN A 1 128 ? -1.655 -10.276 -16.845 1.00 84.81 128 GLN A CA 1
ATOM 1007 C C . GLN A 1 128 ? -1.648 -11.329 -15.730 1.00 84.81 128 GLN A C 1
ATOM 1009 O O . GLN A 1 128 ? -2.470 -12.239 -15.741 1.00 84.81 128 GLN A O 1
ATOM 1014 N N . SER A 1 129 ? -0.772 -11.189 -14.731 1.00 82.75 129 SER A N 1
ATOM 1015 C CA . SER A 1 129 ? -0.727 -12.101 -13.577 1.00 82.75 129 SER A CA 1
ATOM 1016 C C . SER A 1 129 ? -2.059 -12.140 -12.828 1.00 82.75 129 SER A C 1
ATOM 1018 O O . SER A 1 129 ? -2.517 -13.210 -12.425 1.00 82.75 129 SER A O 1
ATOM 1020 N N . ARG A 1 130 ? -2.713 -10.981 -12.682 1.00 80.06 130 ARG A N 1
ATOM 1021 C CA . ARG A 1 130 ? -4.058 -10.879 -12.113 1.00 80.06 130 ARG A CA 1
ATOM 1022 C C . ARG A 1 130 ? -5.074 -11.646 -12.953 1.00 80.06 130 ARG A C 1
ATOM 1024 O O . ARG A 1 130 ? -5.848 -12.414 -12.392 1.00 80.06 130 ARG A O 1
ATOM 1031 N N . GLU A 1 131 ? -5.088 -11.446 -14.268 1.00 81.06 131 GLU A N 1
ATOM 1032 C CA . GLU A 1 131 ? -6.000 -12.150 -15.178 1.00 81.06 131 GLU A CA 1
ATOM 1033 C C . GLU A 1 131 ? -5.779 -13.665 -15.149 1.00 81.06 131 GLU A C 1
ATOM 1035 O O . GLU A 1 131 ? -6.742 -14.422 -15.050 1.00 81.06 131 GLU A O 1
ATOM 1040 N N . GLU A 1 132 ? -4.524 -14.116 -15.157 1.00 83.19 132 GLU A N 1
ATOM 1041 C CA . GLU A 1 132 ? -4.168 -15.532 -15.064 1.00 83.19 132 GLU A CA 1
ATOM 1042 C C . GLU A 1 132 ? -4.593 -16.147 -13.729 1.00 83.19 132 GLU A C 1
ATOM 1044 O O . GLU A 1 132 ? -5.089 -17.274 -13.703 1.00 83.19 132 GLU A O 1
ATOM 1049 N N . LEU A 1 133 ? -4.429 -15.424 -12.617 1.00 77.50 133 LEU A N 1
ATOM 1050 C CA . LEU A 1 133 ? -4.914 -15.875 -11.317 1.00 77.50 133 LEU A CA 1
ATOM 1051 C C . LEU A 1 133 ? -6.439 -15.989 -11.318 1.00 77.50 133 LEU A C 1
ATOM 1053 O O . LEU A 1 133 ? -6.970 -17.023 -10.921 1.00 77.50 133 LEU A O 1
ATOM 1057 N N . VAL A 1 134 ? -7.147 -14.970 -11.809 1.00 73.38 134 VAL A N 1
ATOM 1058 C CA . VAL A 1 134 ? -8.613 -14.993 -11.912 1.00 73.38 134 VAL A CA 1
ATOM 1059 C C . VAL A 1 134 ? -9.081 -16.148 -12.800 1.00 73.38 134 VAL A C 1
ATOM 1061 O O . VAL A 1 134 ? -10.030 -16.840 -12.437 1.00 73.38 134 VAL A O 1
ATOM 1064 N N . ALA A 1 135 ? -8.406 -16.401 -13.922 1.00 74.06 135 ALA A N 1
ATOM 1065 C CA . ALA A 1 135 ? -8.707 -17.520 -14.807 1.00 74.06 135 ALA A CA 1
ATOM 1066 C C . ALA A 1 135 ? -8.502 -18.871 -14.106 1.00 74.06 135 ALA A C 1
ATOM 1068 O O . ALA A 1 135 ? -9.400 -19.707 -14.140 1.00 74.06 135 ALA A O 1
ATOM 1069 N N . LYS A 1 136 ? -7.380 -19.067 -13.399 1.00 75.56 136 LYS A N 1
ATOM 1070 C CA . LYS A 1 136 ? -7.112 -20.292 -12.620 1.00 75.56 136 LYS A CA 1
ATOM 1071 C C . LYS A 1 136 ? -8.145 -20.516 -11.518 1.00 75.56 136 LYS A C 1
ATOM 1073 O O . LYS A 1 136 ? -8.613 -21.637 -11.336 1.00 75.56 136 LYS A O 1
ATOM 1078 N N . LEU A 1 137 ? -8.515 -19.457 -10.797 1.00 70.62 137 LEU A N 1
ATOM 1079 C CA . LEU A 1 137 ? -9.568 -19.514 -9.783 1.00 70.62 137 LEU A CA 1
ATOM 1080 C C . LEU A 1 137 ? -10.900 -19.915 -10.428 1.00 70.62 137 LEU A C 1
ATOM 1082 O O . LEU A 1 137 ? -11.558 -20.836 -9.951 1.00 70.62 137 LEU A O 1
ATOM 1086 N N . HIS A 1 138 ? -11.248 -19.318 -11.569 1.00 69.62 138 HIS A N 1
ATOM 1087 C CA . HIS A 1 138 ? -12.456 -19.666 -12.313 1.00 69.62 138 HIS A CA 1
ATOM 1088 C C . HIS A 1 138 ? -12.456 -21.128 -12.792 1.00 69.62 138 HIS A C 1
ATOM 1090 O O . HIS A 1 138 ? -13.456 -21.821 -12.619 1.00 69.62 138 HIS A O 1
ATOM 1096 N N . GLU A 1 139 ? -11.345 -21.623 -13.347 1.00 72.44 139 GLU A N 1
ATOM 1097 C CA . GLU A 1 139 ? -11.183 -23.028 -13.759 1.00 72.44 139 GLU A CA 1
ATOM 1098 C C . GLU A 1 139 ? -11.369 -24.000 -12.586 1.00 72.44 139 GLU A C 1
ATOM 1100 O O . GLU A 1 139 ? -11.930 -25.085 -12.750 1.00 72.44 139 GLU A O 1
ATOM 1105 N N . ALA A 1 140 ? -10.954 -23.591 -11.388 1.00 67.88 140 ALA A N 1
ATOM 1106 C CA . ALA A 1 140 ? -11.124 -24.350 -10.158 1.00 67.88 140 ALA A CA 1
ATOM 1107 C C . ALA A 1 140 ? -12.488 -24.120 -9.462 1.00 67.88 140 ALA A C 1
ATOM 1109 O O . ALA A 1 140 ? -12.711 -24.655 -8.378 1.00 67.88 140 ALA A O 1
ATOM 1110 N N . ASN A 1 141 ? -13.422 -23.382 -10.082 1.00 68.81 141 ASN A N 1
ATOM 1111 C CA . ASN A 1 141 ? -14.724 -22.979 -9.518 1.00 68.81 141 ASN A CA 1
ATOM 1112 C C . ASN A 1 141 ? -14.627 -22.179 -8.205 1.00 68.81 141 ASN A C 1
ATOM 1114 O O . ASN A 1 141 ? -15.485 -22.280 -7.326 1.00 68.81 141 ASN A O 1
ATOM 1118 N N . ILE A 1 142 ? -13.584 -21.364 -8.100 1.00 59.28 142 ILE A N 1
ATOM 1119 C CA . ILE A 1 142 ? -13.263 -20.516 -6.959 1.00 59.28 142 ILE A CA 1
ATOM 1120 C C . ILE A 1 142 ? -13.619 -19.067 -7.318 1.00 59.28 142 ILE A C 1
ATOM 1122 O O . ILE A 1 142 ? -13.116 -18.549 -8.321 1.00 59.28 142 ILE A O 1
ATOM 1126 N N . PRO A 1 143 ? -14.478 -18.378 -6.550 1.00 50.91 143 PRO A N 1
ATOM 1127 C CA . PRO A 1 143 ? -14.742 -16.960 -6.765 1.00 50.91 143 PRO A CA 1
ATOM 1128 C C . PRO A 1 143 ? -13.484 -16.121 -6.498 1.00 50.91 143 PRO A C 1
ATOM 1130 O O . PRO A 1 143 ? -12.944 -16.138 -5.400 1.00 50.91 143 PRO A O 1
ATOM 1133 N N . ALA A 1 144 ? -13.033 -15.329 -7.473 1.00 52.56 144 ALA A N 1
ATOM 1134 C CA . ALA A 1 144 ? -11.933 -14.392 -7.243 1.00 52.56 144 ALA A CA 1
ATOM 1135 C C . ALA A 1 144 ? -12.390 -13.230 -6.348 1.00 52.56 144 ALA A C 1
ATOM 1137 O O . ALA A 1 144 ? -13.285 -12.466 -6.729 1.00 52.56 144 ALA A O 1
ATOM 1138 N N . ARG A 1 145 ? -11.779 -13.074 -5.168 1.00 50.72 145 ARG A N 1
ATOM 1139 C CA . ARG A 1 145 ? -12.090 -11.982 -4.237 1.00 50.72 145 ARG A CA 1
ATOM 1140 C C . ARG A 1 145 ? -11.089 -10.836 -4.421 1.00 50.72 145 ARG A C 1
ATOM 1142 O O . ARG A 1 145 ? -9.943 -11.071 -4.804 1.00 50.72 145 ARG A O 1
ATOM 1149 N N . PRO A 1 146 ? -11.475 -9.586 -4.110 1.00 51.72 146 PRO A N 1
ATOM 1150 C CA . PRO A 1 146 ? -10.570 -8.437 -4.185 1.00 51.72 146 PRO A CA 1
ATOM 1151 C C . PRO A 1 146 ? -9.250 -8.650 -3.428 1.00 51.72 146 PRO A C 1
ATOM 1153 O O . PRO A 1 146 ? -8.187 -8.396 -3.993 1.00 51.72 146 PRO A O 1
ATOM 1156 N N . VAL A 1 147 ? -9.313 -9.250 -2.233 1.00 53.31 147 VAL A N 1
ATOM 1157 C CA . VAL A 1 147 ? -8.149 -9.636 -1.413 1.00 53.31 147 VAL A CA 1
ATOM 1158 C C . VAL A 1 147 ? -7.182 -10.586 -2.127 1.00 53.31 147 VAL A C 1
ATOM 1160 O O . VAL A 1 147 ? -5.977 -10.465 -1.939 1.00 53.31 147 VAL A O 1
ATOM 1163 N N . ASP A 1 148 ? -7.680 -11.479 -2.989 1.00 53.53 148 ASP A N 1
ATOM 1164 C CA . ASP A 1 148 ? -6.854 -12.458 -3.710 1.00 53.53 148 ASP A CA 1
ATOM 1165 C C . ASP A 1 148 ? -6.068 -11.795 -4.851 1.00 53.53 148 ASP A C 1
ATOM 1167 O O . ASP A 1 148 ? -5.025 -12.282 -5.279 1.00 53.53 148 ASP A O 1
ATOM 1171 N N . THR A 1 149 ? -6.567 -10.660 -5.349 1.00 60.91 149 THR A N 1
ATOM 1172 C CA . THR A 1 149 ? -5.957 -9.915 -6.461 1.00 60.91 149 THR A CA 1
ATOM 1173 C C . THR A 1 149 ? -5.260 -8.627 -6.032 1.00 60.91 149 THR A C 1
ATOM 1175 O O . THR A 1 149 ? -4.602 -7.998 -6.859 1.00 60.91 149 THR A O 1
ATOM 1178 N N . GLY A 1 150 ? -5.384 -8.238 -4.758 1.00 61.00 150 GLY A N 1
ATOM 1179 C CA . GLY A 1 150 ? -4.921 -6.950 -4.239 1.00 61.00 150 GLY A CA 1
ATOM 1180 C C . GLY A 1 150 ? -3.430 -6.716 -4.464 1.00 61.00 150 GLY A C 1
ATOM 1181 O O . GLY A 1 150 ? -3.034 -5.627 -4.866 1.00 61.00 150 GLY A O 1
ATOM 1182 N N . THR A 1 151 ? -2.612 -7.762 -4.330 1.00 66.88 151 THR A N 1
ATOM 1183 C CA . THR A 1 151 ? -1.159 -7.702 -4.562 1.00 66.88 151 THR A CA 1
ATOM 1184 C C . THR A 1 151 ? -0.794 -7.388 -6.018 1.00 66.88 151 THR A C 1
ATOM 1186 O O . THR A 1 151 ? 0.310 -6.914 -6.275 1.00 66.88 151 THR A O 1
ATOM 1189 N N . TYR A 1 152 ? -1.712 -7.592 -6.970 1.00 72.31 152 TYR A N 1
ATOM 1190 C CA . TYR A 1 152 ? -1.517 -7.292 -8.392 1.00 72.31 152 TYR A CA 1
ATOM 1191 C C . TYR A 1 152 ? -2.132 -5.958 -8.836 1.00 72.31 152 TYR A C 1
ATOM 1193 O O . TYR A 1 152 ? -2.052 -5.607 -10.015 1.00 72.31 152 TYR A O 1
ATOM 1201 N N . ASN A 1 153 ? -2.770 -5.214 -7.929 1.00 74.31 153 ASN A N 1
ATOM 1202 C CA . ASN A 1 153 ? -3.312 -3.902 -8.248 1.00 74.31 153 ASN A CA 1
ATOM 1203 C C . ASN A 1 153 ? -2.181 -2.870 -8.345 1.00 74.31 153 ASN A C 1
ATOM 1205 O O . ASN A 1 153 ? -1.601 -2.510 -7.333 1.00 74.31 153 ASN A O 1
ATOM 1209 N N . ALA A 1 154 ? -1.882 -2.363 -9.538 1.00 75.75 154 ALA A N 1
ATOM 1210 C CA . ALA A 1 154 ? -0.849 -1.341 -9.719 1.00 75.75 154 ALA A CA 1
ATOM 1211 C C . ALA A 1 154 ? -1.312 0.084 -9.339 1.00 75.75 154 ALA A C 1
ATOM 1213 O O . ALA A 1 154 ? -0.495 1.007 -9.317 1.00 75.75 154 ALA A O 1
ATOM 1214 N N . GLU A 1 155 ? -2.605 0.283 -9.055 1.00 76.88 155 GLU A N 1
ATOM 1215 C CA . GLU A 1 155 ? -3.186 1.582 -8.691 1.00 76.88 155 GLU A CA 1
ATOM 1216 C C . GLU A 1 155 ? -2.916 1.911 -7.214 1.00 76.88 155 GLU A C 1
ATOM 1218 O O . GLU A 1 155 ? -3.791 1.829 -6.351 1.00 76.88 155 GLU A O 1
ATOM 1223 N N . HIS A 1 156 ? -1.669 2.273 -6.928 1.00 84.44 156 HIS A N 1
ATOM 1224 C CA . HIS A 1 156 ? -1.198 2.693 -5.611 1.00 84.44 156 HIS A CA 1
ATOM 1225 C C . HIS A 1 156 ? -0.600 4.106 -5.649 1.00 84.44 156 HIS A C 1
ATOM 1227 O O . HIS A 1 156 ? -0.611 4.780 -6.680 1.00 84.44 156 HIS A O 1
ATOM 1233 N N . ALA A 1 157 ? -0.049 4.566 -4.522 1.00 88.56 157 ALA A N 1
ATOM 1234 C CA . ALA A 1 157 ? 0.632 5.853 -4.400 1.00 88.56 157 ALA A CA 1
ATOM 1235 C C . ALA A 1 157 ? 2.026 5.840 -5.068 1.00 88.56 157 ALA A C 1
ATOM 1237 O O . ALA A 1 157 ? 3.043 6.113 -4.420 1.00 88.56 157 ALA A O 1
ATOM 1238 N N . TYR A 1 158 ? 2.069 5.494 -6.358 1.00 94.06 158 TYR A N 1
ATOM 1239 C CA . TYR A 1 158 ? 3.241 5.575 -7.224 1.00 94.06 158 TYR A CA 1
ATOM 1240 C C . TYR A 1 158 ? 3.115 6.786 -8.149 1.00 94.06 158 TYR A C 1
ATOM 1242 O O . TYR A 1 158 ? 2.259 6.804 -9.031 1.00 94.06 158 TYR A O 1
ATOM 1250 N N . GLY A 1 159 ? 3.951 7.804 -7.961 1.00 95.81 159 GLY A N 1
ATOM 1251 C CA . GLY A 1 159 ? 3.866 9.023 -8.767 1.00 95.81 159 GLY A CA 1
ATOM 1252 C C . GLY A 1 159 ? 4.457 10.241 -8.074 1.00 95.81 159 GLY A C 1
ATOM 1253 O O . GLY A 1 159 ? 5.525 10.162 -7.469 1.00 95.81 159 GLY A O 1
ATOM 1254 N N . SER A 1 160 ? 3.760 11.371 -8.173 1.00 97.69 160 SER A N 1
ATOM 1255 C CA . SER A 1 160 ? 4.106 12.604 -7.460 1.00 97.69 160 SER A CA 1
ATOM 1256 C C . SER A 1 160 ? 3.524 12.611 -6.041 1.00 97.69 160 SER A C 1
ATOM 1258 O O . SER A 1 160 ? 2.712 11.760 -5.661 1.00 97.69 160 SER A O 1
ATOM 1260 N N . ALA A 1 161 ? 3.904 13.602 -5.239 1.00 94.44 161 ALA A N 1
ATOM 1261 C CA . ALA A 1 161 ? 3.309 13.861 -3.936 1.00 94.44 161 ALA A CA 1
ATOM 1262 C C . ALA A 1 161 ? 1.800 14.129 -4.055 1.00 94.44 161 ALA A C 1
ATOM 1264 O O . ALA A 1 161 ? 1.044 13.733 -3.173 1.00 94.44 161 ALA A O 1
ATOM 1265 N N . GLU A 1 162 ? 1.344 14.729 -5.160 1.00 96.38 162 GLU A N 1
ATOM 1266 C CA . GLU A 1 162 ? -0.084 14.909 -5.455 1.00 96.38 162 GLU A CA 1
ATOM 1267 C C . GLU A 1 162 ? -0.788 13.564 -5.674 1.00 96.38 162 GLU A C 1
ATOM 1269 O O . GLU A 1 162 ? -1.883 13.360 -5.153 1.00 96.38 162 GLU A O 1
ATOM 1274 N N . THR A 1 163 ? -0.149 12.618 -6.374 1.00 93.75 163 THR A N 1
ATOM 1275 C CA . THR A 1 163 ? -0.662 11.245 -6.517 1.00 93.75 163 THR A CA 1
ATOM 1276 C C . THR A 1 163 ? -0.805 10.567 -5.155 1.00 93.75 163 THR A C 1
ATOM 1278 O O . THR A 1 163 ? -1.839 9.965 -4.869 1.00 93.75 163 THR A O 1
ATOM 1281 N N . ALA A 1 164 ? 0.207 10.697 -4.292 1.00 88.50 164 ALA A N 1
ATOM 1282 C CA . ALA A 1 164 ? 0.166 10.137 -2.944 1.00 88.50 164 ALA A CA 1
ATOM 1283 C C . ALA A 1 164 ? -0.929 10.782 -2.080 1.00 88.50 164 ALA A C 1
ATOM 1285 O O . ALA A 1 164 ? -1.663 10.068 -1.402 1.00 88.50 164 ALA A O 1
ATOM 1286 N N . VAL A 1 165 ? -1.090 12.108 -2.143 1.00 94.06 165 VAL A N 1
ATOM 1287 C CA . VAL A 1 165 ? -2.178 12.822 -1.458 1.00 94.06 165 VAL A CA 1
ATOM 1288 C C . VAL A 1 165 ? -3.539 12.336 -1.948 1.00 94.06 165 VAL A C 1
ATOM 1290 O O . VAL A 1 165 ? -4.374 11.979 -1.127 1.00 94.06 165 VAL A O 1
ATOM 1293 N N . ALA A 1 166 ? -3.759 12.247 -3.261 1.00 90.06 166 ALA A N 1
ATOM 1294 C CA . ALA A 1 166 ? -5.030 11.780 -3.810 1.00 90.06 166 ALA A CA 1
ATOM 1295 C C . ALA A 1 166 ? -5.376 10.355 -3.343 1.00 90.06 166 ALA A C 1
ATOM 1297 O O . ALA A 1 166 ? -6.516 10.090 -2.965 1.00 90.06 166 ALA A O 1
ATOM 1298 N N . TYR A 1 167 ? -4.390 9.453 -3.315 1.00 87.12 167 TYR A N 1
ATOM 1299 C CA . TYR A 1 167 ? -4.581 8.089 -2.820 1.00 87.12 167 TYR A CA 1
ATOM 1300 C C . TYR A 1 167 ? -4.913 8.060 -1.320 1.00 87.12 167 TYR A C 1
ATOM 1302 O O . TYR A 1 167 ? -5.835 7.367 -0.894 1.00 87.12 167 TYR A O 1
ATOM 1310 N N . VAL A 1 168 ? -4.200 8.840 -0.503 1.00 86.50 168 VAL A N 1
ATOM 1311 C CA . VAL A 1 168 ? -4.469 8.917 0.941 1.00 86.50 168 VAL A CA 1
ATOM 1312 C C . VAL A 1 168 ? -5.819 9.575 1.229 1.00 86.50 168 VAL A C 1
ATOM 1314 O O . VAL A 1 168 ? -6.506 9.137 2.147 1.00 86.50 168 VAL A O 1
ATOM 1317 N N . GLU A 1 169 ? -6.258 10.551 0.431 1.00 89.56 169 GLU A N 1
ATOM 1318 C CA . GLU A 1 169 ? -7.594 11.141 0.570 1.00 89.56 169 GLU A CA 1
ATOM 1319 C C . GLU A 1 169 ? -8.682 10.084 0.336 1.00 89.56 169 GLU A C 1
ATOM 1321 O O . GLU A 1 169 ? -9.622 9.991 1.119 1.00 89.56 169 GLU A O 1
ATOM 1326 N N . GLN A 1 170 ? -8.516 9.200 -0.655 1.00 82.06 170 GLN A N 1
ATOM 1327 C CA . GLN A 1 170 ? -9.439 8.076 -0.858 1.00 82.06 170 GLN A CA 1
ATOM 1328 C C . GLN A 1 170 ? -9.477 7.126 0.349 1.00 82.06 170 GLN A C 1
ATOM 1330 O O . GLN A 1 170 ? -10.554 6.676 0.743 1.00 82.06 170 GLN A O 1
ATOM 1335 N N . LEU A 1 171 ? -8.323 6.820 0.954 1.00 81.75 171 LEU A N 1
ATOM 1336 C CA . LEU A 1 171 ? -8.255 6.007 2.176 1.00 81.75 171 LEU A CA 1
ATOM 1337 C C . LEU A 1 171 ? -8.932 6.709 3.362 1.00 81.75 171 LEU A C 1
ATOM 1339 O O . LEU A 1 171 ? -9.686 6.084 4.109 1.00 81.75 171 LEU A O 1
ATOM 1343 N N . ARG A 1 172 ? -8.722 8.018 3.504 1.00 85.50 172 ARG A N 1
ATOM 1344 C CA . ARG A 1 172 ? -9.359 8.849 4.527 1.00 85.50 172 ARG A CA 1
ATOM 1345 C C . ARG A 1 172 ? -10.877 8.901 4.355 1.00 85.50 172 ARG A C 1
ATOM 1347 O O . ARG A 1 172 ? -11.594 8.754 5.337 1.00 85.50 172 ARG A O 1
ATOM 1354 N N . GLU A 1 173 ? -11.380 9.039 3.128 1.00 82.94 173 GLU A N 1
ATOM 1355 C CA . GLU A 1 173 ? -12.817 8.984 2.816 1.00 82.94 173 GLU A CA 1
ATOM 1356 C C . GLU A 1 173 ? -13.442 7.620 3.142 1.00 82.94 173 GLU A C 1
ATOM 1358 O O . GLU A 1 173 ? -14.632 7.535 3.449 1.00 82.94 173 GLU A O 1
ATOM 1363 N N . ILE A 1 174 ? -12.656 6.540 3.082 1.00 77.25 174 ILE A N 1
ATOM 1364 C CA . ILE A 1 174 ? -13.082 5.213 3.549 1.00 77.25 174 ILE A CA 1
ATOM 1365 C C . ILE A 1 174 ? -13.116 5.152 5.085 1.00 77.25 174 ILE A C 1
ATOM 1367 O O . ILE A 1 174 ? -13.843 4.333 5.639 1.00 77.25 174 ILE A O 1
ATOM 1371 N N . GLY A 1 175 ? -12.385 6.025 5.775 1.00 79.69 175 GLY A N 1
ATOM 1372 C CA . GLY A 1 175 ? -12.251 6.027 7.227 1.00 79.69 175 GLY A CA 1
ATOM 1373 C C . GLY A 1 175 ? -11.085 5.167 7.710 1.00 79.69 175 GLY A C 1
ATOM 1374 O O . GLY A 1 175 ? -11.214 4.455 8.699 1.00 79.69 175 GLY A O 1
ATOM 1375 N N . VAL A 1 176 ? -9.969 5.165 6.986 1.00 79.00 176 VAL A N 1
ATOM 1376 C CA . VAL A 1 176 ? -8.699 4.641 7.504 1.00 79.00 176 VAL A CA 1
ATOM 1377 C C . VAL A 1 176 ? -8.128 5.614 8.530 1.00 79.00 176 VAL A C 1
ATOM 1379 O O . VAL A 1 176 ? -8.050 6.811 8.255 1.00 79.00 176 VAL A O 1
ATOM 1382 N N . ASP A 1 177 ? -7.690 5.092 9.673 1.00 79.75 177 ASP A N 1
ATOM 1383 C CA . ASP A 1 177 ? -7.107 5.879 10.764 1.00 79.75 177 ASP A CA 1
ATOM 1384 C C . ASP A 1 177 ? -5.570 5.965 10.655 1.00 79.75 177 ASP A C 1
ATOM 1386 O O . ASP A 1 177 ? -4.967 6.962 11.053 1.00 79.75 177 ASP A O 1
ATOM 1390 N N . GLU A 1 178 ? -4.921 4.952 10.062 1.00 83.12 178 GLU A N 1
ATOM 1391 C CA . GLU A 1 178 ? -3.467 4.916 9.845 1.00 83.12 178 GLU A CA 1
ATOM 1392 C C . GLU A 1 178 ? -3.099 4.433 8.438 1.00 83.12 178 GLU A C 1
ATOM 1394 O O . GLU A 1 178 ? -3.595 3.427 7.933 1.00 83.12 178 GLU A O 1
ATOM 1399 N N . VAL A 1 179 ? -2.144 5.128 7.817 1.00 83.56 179 VAL A N 1
ATOM 1400 C CA . VAL A 1 179 ? -1.519 4.696 6.565 1.00 83.56 179 VAL A CA 1
ATOM 1401 C C . VAL A 1 179 ? -0.132 4.126 6.847 1.00 83.56 179 VAL A C 1
ATOM 1403 O O . VAL A 1 179 ? 0.792 4.848 7.225 1.00 83.56 179 VAL A O 1
ATOM 1406 N N . MET A 1 180 ? 0.036 2.829 6.599 1.00 83.44 180 MET A N 1
ATOM 1407 C CA . MET A 1 180 ? 1.310 2.127 6.712 1.00 83.44 180 MET A CA 1
ATOM 1408 C C . MET A 1 180 ? 2.014 2.081 5.351 1.00 83.44 180 MET A C 1
ATOM 1410 O O . MET A 1 180 ? 1.654 1.308 4.464 1.00 83.44 180 MET A O 1
ATOM 1414 N N . CYS A 1 181 ? 3.039 2.915 5.177 1.00 82.38 181 CYS A N 1
ATOM 1415 C CA . CYS A 1 181 ? 3.789 2.995 3.923 1.00 82.38 181 CYS A CA 1
ATOM 1416 C C . CYS A 1 181 ? 4.663 1.750 3.697 1.00 82.38 181 CYS A C 1
ATOM 1418 O O . CYS A 1 181 ? 5.516 1.424 4.526 1.00 82.38 181 CYS A O 1
ATOM 1420 N N . LEU A 1 182 ? 4.515 1.109 2.537 1.00 82.12 182 LEU A N 1
ATOM 1421 C CA . LEU A 1 182 ? 5.393 0.045 2.053 1.00 82.12 182 LEU A CA 1
ATOM 1422 C C . LEU A 1 182 ? 6.266 0.590 0.916 1.00 82.12 182 LEU A C 1
ATOM 1424 O O . LEU A 1 182 ? 5.799 0.802 -0.199 1.00 82.12 182 LEU A O 1
ATOM 1428 N N . ILE A 1 183 ? 7.543 0.826 1.219 1.00 76.19 183 ILE A N 1
ATOM 1429 C CA . ILE A 1 183 ? 8.492 1.478 0.299 1.00 76.19 183 ILE A CA 1
ATOM 1430 C C . ILE A 1 183 ? 9.527 0.471 -0.226 1.00 76.19 183 ILE A C 1
ATOM 1432 O O . ILE A 1 183 ? 9.807 0.410 -1.421 1.00 76.19 183 ILE A O 1
ATOM 1436 N N . GLN A 1 184 ? 10.078 -0.371 0.655 1.00 71.81 184 GLN A N 1
ATOM 1437 C CA . GLN A 1 184 ? 11.125 -1.328 0.294 1.00 71.81 184 GLN A CA 1
ATOM 1438 C C . GLN A 1 184 ? 10.528 -2.634 -0.252 1.00 71.81 184 GLN A C 1
ATOM 1440 O O . GLN A 1 184 ? 10.394 -3.617 0.473 1.00 71.81 184 GLN A O 1
ATOM 1445 N N . MET A 1 185 ? 10.216 -2.660 -1.549 1.00 80.75 185 MET A N 1
ATOM 1446 C CA . MET A 1 185 ? 9.679 -3.841 -2.250 1.00 80.75 185 MET A CA 1
ATOM 1447 C C . MET A 1 185 ? 10.759 -4.599 -3.050 1.00 80.75 185 MET A C 1
ATOM 1449 O O . MET A 1 185 ? 10.546 -5.050 -4.170 1.00 80.75 185 MET A O 1
ATOM 1453 N N . GLY A 1 186 ? 11.965 -4.714 -2.492 1.00 76.44 186 GLY A N 1
ATOM 1454 C CA . GLY A 1 186 ? 13.069 -5.482 -3.081 1.00 76.44 186 GLY A CA 1
ATOM 1455 C C . GLY A 1 186 ? 13.839 -4.732 -4.168 1.00 76.44 186 GLY A C 1
ATOM 1456 O O . GLY A 1 186 ? 14.946 -4.269 -3.915 1.00 76.44 186 GLY A O 1
ATOM 1457 N N . THR A 1 187 ? 13.273 -4.604 -5.368 1.00 80.69 187 THR A N 1
ATOM 1458 C CA . THR A 1 187 ? 13.974 -4.043 -6.541 1.00 80.69 187 THR A CA 1
ATOM 1459 C C . THR A 1 187 ? 14.000 -2.516 -6.590 1.00 80.69 187 THR A C 1
ATOM 1461 O O . THR A 1 187 ? 14.566 -1.942 -7.522 1.00 80.69 187 THR A O 1
ATOM 1464 N N . VAL A 1 188 ? 13.360 -1.854 -5.627 1.00 77.62 188 VAL A N 1
ATOM 1465 C CA . VAL A 1 188 ? 13.339 -0.394 -5.525 1.00 77.62 188 VAL A CA 1
ATOM 1466 C C . VAL A 1 188 ? 14.727 0.097 -5.088 1.00 77.62 188 VAL A C 1
ATOM 1468 O O . VAL A 1 188 ? 15.220 -0.336 -4.042 1.00 77.62 188 VAL A O 1
ATOM 1471 N N . PRO A 1 189 ? 15.369 0.994 -5.856 1.00 79.50 189 PRO A N 1
ATOM 1472 C CA . PRO A 1 189 ? 16.655 1.568 -5.483 1.00 79.50 189 PRO A CA 1
ATOM 1473 C C . PRO A 1 189 ? 16.588 2.401 -4.194 1.00 79.50 189 PRO A C 1
ATOM 1475 O O . PRO A 1 189 ? 15.617 3.118 -3.945 1.00 79.50 189 PRO A O 1
ATOM 1478 N N . GLN A 1 190 ? 17.655 2.351 -3.393 1.00 78.88 190 GLN A N 1
ATOM 1479 C CA . GLN A 1 190 ? 17.725 3.017 -2.087 1.00 78.88 190 GLN A CA 1
ATOM 1480 C C . GLN A 1 190 ? 17.469 4.528 -2.169 1.00 78.88 190 GLN A C 1
ATOM 1482 O O . GLN A 1 190 ? 16.835 5.098 -1.283 1.00 78.88 190 GLN A O 1
ATOM 1487 N N . GLU A 1 191 ? 17.968 5.196 -3.208 1.00 81.94 191 GLU A N 1
ATOM 1488 C CA . GLU A 1 191 ? 17.780 6.631 -3.396 1.00 81.94 191 GLU A CA 1
ATOM 1489 C C . GLU A 1 191 ? 16.311 6.985 -3.631 1.00 81.94 191 GLU A C 1
ATOM 1491 O O . GLU A 1 191 ? 15.835 7.970 -3.073 1.00 81.94 191 GLU A O 1
ATOM 1496 N N . ALA A 1 192 ? 15.572 6.146 -4.363 1.00 80.44 192 ALA A N 1
ATOM 1497 C CA . ALA A 1 192 ? 14.140 6.333 -4.562 1.00 80.44 192 ALA A CA 1
ATOM 1498 C C . ALA A 1 192 ? 13.363 6.116 -3.254 1.00 80.44 192 ALA A C 1
ATOM 1500 O O . ALA A 1 192 ? 12.436 6.872 -2.960 1.00 80.44 192 ALA A O 1
ATOM 1501 N N . CYS A 1 193 ? 13.772 5.146 -2.428 1.00 72.38 193 CYS A N 1
ATOM 1502 C CA . CYS A 1 193 ? 13.189 4.934 -1.102 1.00 72.38 193 CYS A CA 1
ATOM 1503 C C . CYS A 1 193 ? 13.384 6.156 -0.191 1.00 72.38 193 CYS A C 1
ATOM 1505 O O . CYS A 1 193 ? 12.429 6.640 0.417 1.00 72.38 193 CYS A O 1
ATOM 1507 N N . MET A 1 194 ? 14.611 6.679 -0.108 1.00 80.69 194 MET A N 1
ATOM 1508 C CA . MET A 1 194 ? 14.923 7.848 0.725 1.00 80.69 194 MET A CA 1
ATOM 1509 C C . MET A 1 194 ? 14.201 9.104 0.241 1.00 80.69 194 MET A C 1
ATOM 1511 O O . MET A 1 194 ? 13.685 9.871 1.054 1.00 80.69 194 MET A O 1
ATOM 1515 N N . GLU A 1 195 ? 14.139 9.294 -1.074 1.00 88.44 195 GLU A N 1
ATOM 1516 C CA . GLU A 1 195 ? 13.450 10.423 -1.686 1.00 88.44 195 GLU A CA 1
ATOM 1517 C C . GLU A 1 195 ? 11.934 10.357 -1.455 1.00 88.44 195 GLU A C 1
ATOM 1519 O O . GLU A 1 195 ? 11.327 11.355 -1.069 1.00 88.44 195 GLU A O 1
ATOM 1524 N N . THR A 1 196 ? 11.345 9.161 -1.542 1.00 81.62 196 THR A N 1
ATOM 1525 C CA . THR A 1 196 ? 9.939 8.922 -1.188 1.00 81.62 196 THR A CA 1
ATOM 1526 C C . THR A 1 196 ? 9.661 9.325 0.261 1.00 81.62 196 THR A C 1
ATOM 1528 O O . THR A 1 196 ? 8.738 10.095 0.519 1.00 81.62 196 THR A O 1
ATOM 1531 N N . ILE A 1 197 ? 10.483 8.868 1.218 1.00 77.88 197 ILE A N 1
ATOM 1532 C CA . ILE A 1 197 ? 10.339 9.220 2.645 1.00 77.88 197 ILE A CA 1
ATOM 1533 C C . ILE A 1 197 ? 10.419 10.738 2.844 1.00 77.88 197 ILE A C 1
ATOM 1535 O O . ILE A 1 197 ? 9.624 11.312 3.593 1.00 77.88 197 ILE A O 1
ATOM 1539 N N . ARG A 1 198 ? 11.363 11.398 2.164 1.00 79.44 198 ARG A N 1
ATOM 1540 C CA . ARG A 1 198 ? 11.542 12.850 2.228 1.00 79.44 198 ARG A CA 1
ATOM 1541 C C . ARG A 1 198 ? 10.295 13.586 1.733 1.00 79.44 198 ARG A C 1
ATOM 1543 O O . ARG A 1 198 ? 9.792 14.459 2.437 1.00 79.44 198 ARG A O 1
ATOM 1550 N N . GLN A 1 199 ? 9.758 13.210 0.572 1.00 90.69 199 GLN A N 1
ATOM 1551 C CA . GLN A 1 199 ? 8.562 13.844 0.007 1.00 90.69 199 GLN A CA 1
ATOM 1552 C C . GLN A 1 199 ? 7.303 13.574 0.844 1.00 90.69 199 GLN A C 1
ATOM 1554 O O . GLN A 1 199 ? 6.490 14.480 1.034 1.00 90.69 199 GLN A O 1
ATOM 1559 N N . TRP A 1 200 ? 7.176 12.386 1.441 1.00 89.06 200 TRP A N 1
ATOM 1560 C CA . TRP A 1 200 ? 6.134 12.117 2.434 1.00 89.06 200 TRP A CA 1
ATOM 1561 C C . TRP A 1 200 ? 6.238 13.055 3.643 1.00 89.06 200 TRP A C 1
ATOM 1563 O O . TRP A 1 200 ? 5.243 13.664 4.037 1.00 89.06 200 TRP A O 1
ATOM 1573 N N . GLY A 1 201 ? 7.440 13.216 4.205 1.00 78.19 201 GLY A N 1
ATOM 1574 C CA . GLY A 1 201 ? 7.682 14.072 5.368 1.00 78.19 201 GLY A CA 1
ATOM 1575 C C . GLY A 1 201 ? 7.493 15.568 5.103 1.00 78.19 201 GLY A C 1
ATOM 1576 O O . GLY A 1 201 ? 7.028 16.287 5.985 1.00 78.19 201 GLY A O 1
ATOM 1577 N N . GLU A 1 202 ? 7.833 16.040 3.904 1.00 88.25 202 GLU A N 1
ATOM 1578 C CA . GLU A 1 202 ? 7.787 17.464 3.553 1.00 88.25 202 GLU A CA 1
ATOM 1579 C C . GLU A 1 202 ? 6.463 17.916 2.925 1.00 88.25 202 GLU A C 1
ATOM 1581 O O . GLU A 1 202 ? 6.120 19.092 3.038 1.00 88.25 202 GLU A O 1
ATOM 1586 N N . LYS A 1 203 ? 5.735 17.021 2.244 1.00 91.44 203 LYS A N 1
ATOM 1587 C CA . LYS A 1 203 ? 4.587 17.400 1.400 1.00 91.44 203 LYS A CA 1
ATOM 1588 C C . LYS A 1 203 ? 3.307 16.663 1.772 1.00 91.44 203 LYS A C 1
ATOM 1590 O O . LYS A 1 203 ? 2.304 17.311 2.053 1.00 91.44 203 LYS A O 1
ATOM 1595 N N . VAL A 1 204 ? 3.346 15.330 1.826 1.00 86.81 204 VAL A N 1
ATOM 1596 C CA . VAL A 1 204 ? 2.137 14.512 2.038 1.00 86.81 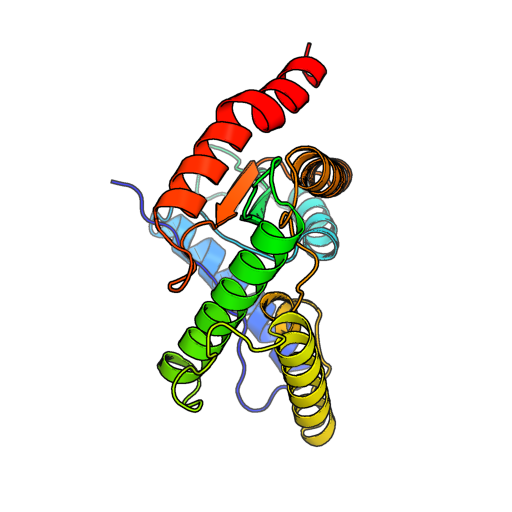204 VAL A CA 1
ATOM 1597 C C . VAL A 1 204 ? 1.638 14.625 3.481 1.00 86.81 204 VAL A C 1
ATOM 1599 O O . VAL A 1 204 ? 0.507 15.033 3.712 1.00 86.81 204 VAL A O 1
ATOM 1602 N N . ILE A 1 205 ? 2.479 14.338 4.480 1.00 88.56 205 ILE A N 1
ATOM 1603 C CA . ILE A 1 205 ? 2.075 14.388 5.896 1.00 88.56 205 ILE A CA 1
ATOM 1604 C C . ILE A 1 205 ? 1.650 15.808 6.317 1.00 88.56 205 ILE A C 1
ATOM 1606 O O . ILE A 1 205 ? 0.607 15.942 6.963 1.00 88.56 205 ILE A O 1
ATOM 1610 N N . PRO A 1 206 ? 2.389 16.885 5.970 1.00 87.69 206 PRO A N 1
ATOM 1611 C CA . PRO A 1 206 ? 1.961 18.243 6.301 1.00 87.69 206 PRO A CA 1
ATOM 1612 C C . PRO A 1 206 ? 0.620 18.641 5.676 1.00 87.69 206 PRO A C 1
ATOM 1614 O O . PRO A 1 206 ? -0.125 19.375 6.321 1.00 87.69 206 PRO A O 1
ATOM 1617 N N . HIS A 1 207 ? 0.292 18.145 4.474 1.00 91.50 207 HIS A N 1
ATOM 1618 C CA . HIS A 1 207 ? -1.007 18.385 3.837 1.00 91.50 207 HIS A CA 1
ATOM 1619 C C . HIS A 1 207 ? -2.164 17.918 4.730 1.00 91.50 207 HIS A C 1
ATOM 1621 O O . HIS A 1 207 ? -3.041 18.714 5.049 1.00 91.50 207 HIS A O 1
ATOM 1627 N N . PHE A 1 208 ? -2.128 16.670 5.207 1.00 88.69 208 PHE A N 1
ATOM 1628 C CA . PHE A 1 208 ? -3.198 16.121 6.049 1.00 88.69 208 PHE A CA 1
ATOM 1629 C C . PHE A 1 208 ? -3.235 16.740 7.445 1.00 88.69 208 PHE A C 1
ATOM 1631 O O . PHE A 1 208 ? -4.311 17.054 7.943 1.00 88.69 208 PHE A O 1
ATOM 1638 N N . ARG A 1 209 ? -2.072 17.026 8.044 1.00 87.06 209 ARG A N 1
ATOM 1639 C CA . ARG A 1 209 ? -2.010 17.732 9.337 1.00 87.06 209 ARG A CA 1
ATOM 1640 C C . ARG A 1 209 ? -2.624 19.128 9.285 1.00 87.06 209 ARG A C 1
ATOM 1642 O O . ARG A 1 209 ? -3.142 19.602 10.289 1.00 87.06 209 ARG A O 1
ATOM 1649 N N . ALA A 1 210 ? -2.569 19.799 8.135 1.00 89.19 210 ALA A N 1
ATOM 1650 C CA . ALA A 1 210 ? -3.208 21.100 7.963 1.00 89.19 210 ALA A CA 1
ATOM 1651 C C . ALA A 1 210 ? -4.747 21.014 7.915 1.00 89.19 210 ALA A C 1
ATOM 1653 O O . ALA A 1 210 ? -5.404 22.020 8.163 1.00 89.19 210 ALA A O 1
ATOM 1654 N N . LEU A 1 211 ? -5.317 19.840 7.612 1.00 84.81 211 LEU A N 1
ATOM 1655 C CA . LEU A 1 211 ? -6.767 19.598 7.579 1.00 84.81 211 LEU A CA 1
ATOM 1656 C C . LEU A 1 211 ? -7.351 19.240 8.954 1.00 84.81 211 LEU A C 1
ATOM 1658 O O . LEU A 1 211 ? -8.567 19.259 9.118 1.00 84.81 211 LEU A O 1
ATOM 1662 N N . GLU A 1 212 ? -6.501 18.887 9.920 1.00 78.19 212 GLU A N 1
ATOM 1663 C CA . GLU A 1 212 ? -6.876 18.591 11.312 1.00 78.19 212 GLU A CA 1
ATOM 1664 C C . GLU A 1 212 ? -6.990 19.862 12.181 1.00 78.19 212 GLU A C 1
ATOM 1666 O O . GLU A 1 212 ? -7.318 19.769 13.366 1.00 78.19 212 GLU A O 1
ATOM 1671 N N . GLY A 1 213 ? -6.691 21.033 11.600 1.00 51.78 213 GLY A N 1
ATOM 1672 C CA . GLY A 1 213 ? -6.713 22.353 12.243 1.00 51.78 213 GLY A CA 1
ATOM 1673 C C . GLY A 1 213 ? -8.050 23.080 12.182 1.00 51.78 213 GLY A C 1
ATOM 1674 O O . GLY A 1 213 ? -8.780 22.928 11.177 1.00 51.78 213 GLY A O 1
#

Foldseek 3Di:
DAAADEDDLDDDLDDPVSSVVSVVVVVVVVVVVVVVHHDYYEDDFQVVLVVLVVCVVPDDCVPDPDPDDDSAAEYEFAAFADQVCLVVLLLLSLQLLQQLVQVCCVPPVVHDHRDHDSPDPSLVVLVVVLVVQCVVCVVSVHHDDCSNSVSSDSQGHRGHLVSNLVRVVVSVVSPHPHYHYDHCSPRRDPVRSVVRVVSCVPPRVVVVVVVVD

Secondary structure (DSSP, 8-state):
-----------SS--HHHHHHHHHHHHHHHHHHHHTT-------HHHHHHHHHHHHHH--GGG-SSSS-----EEEEEEEE-TT-HHHHHHHHHHHHHHHHHHHHHHHH-PPPP---TTS-HHHHHHHHHHHHHHHHHHTT-PPPHHHHGGG---SEEESHHHHHHHHHHHHHHT-SEEEEE---SSS-HHHHHHHHHHIIIIIHHHHHHH--

pLDDT: mean 72.85, std 16.48, range [31.25, 97.69]

Radius of gyration: 18.63 Å; chains: 1; bounding box: 40×49×48 Å

Sequence (213 aa):
MKFSMIFEAQLVDPTPERERQVIHDCVEQAVFAEEMGFDRIWADVRAMRKVYDEAIATRGGERFVSEEVNDHLSALCPTIVLDDDAERALRLGTRGQRFFAESIAHWYGNGPQPTGGEDEDHAAALAQSREELVAKLHEANIPARPVDTGTYNAEHAYGSAETAVAYVEQLREIGVDEVMCLIQMGTVPQEACMETIRQWGEKVIPHFRALEG